Protein AF-Q9HBX9-3-F1 (afdb_monomer_lite)

Sequence (189 aa):
MTSGSVFFYILIFGKYFSHGGGQDVKCSLGYFPCGNITKCLPQLLHCNGVDDCGNQADEDNCGDNNGWSLQFDKYFASYYKMTSQYPFEAETPECLVGSVPVQCLCQGLELDCDETNLRAVPSVSSNVTAMSLQWNLIRKLPPDCFKNYHDLQKLYLQNNKITSISIYAFRGLNSLTKLSRAVKDGSEK

Foldseek 3Di:
DPPPPPVVVVVVVVVPPDDLPWDPLDDFPQWDDLTNDNDIDGPVQQCPVDPPVVVCSSNPPPDDDPPDPVVVVVVVVVVVVVDDPDPDPPFQQDARQPDDPPCWRGIDLEIANAPVQDQADDDTHLQRAYYAHELHAHAEQDACSCQSNLNHAYYHYENYNHPYYDPRSCHNPNNHNYYDDHDDDDPPD

Radius of gyration: 24.54 Å; chains: 1; bounding box: 43×74×68 Å

pLDDT: mean 77.06, std 21.35, range [29.22, 97.38]

Structure (mmCIF, N/CA/C/O backbone):
data_AF-Q9HBX9-3-F1
#
_entry.id   AF-Q9HBX9-3-F1
#
loop_
_atom_site.group_PDB
_atom_site.id
_atom_site.type_symbol
_atom_site.label_atom_id
_atom_site.label_alt_id
_atom_site.label_comp_id
_atom_site.label_asym_id
_atom_site.label_entity_id
_atom_site.label_seq_id
_atom_site.pdbx_PDB_ins_code
_atom_site.Cartn_x
_atom_site.Cartn_y
_atom_site.Cartn_z
_atom_site.occupancy
_atom_site.B_iso_or_equiv
_atom_site.auth_seq_id
_atom_site.auth_comp_id
_atom_site.auth_asym_id
_atom_site.auth_atom_id
_atom_site.pdbx_PDB_model_num
ATOM 1 N N . MET A 1 1 ? -25.977 -58.347 37.692 1.00 36.62 1 MET A N 1
ATOM 2 C CA . MET A 1 1 ? -25.456 -58.166 36.319 1.00 36.62 1 MET A CA 1
ATOM 3 C C . MET A 1 1 ? -26.363 -57.203 35.551 1.00 36.62 1 MET A C 1
ATOM 5 O O . MET A 1 1 ? -27.193 -57.668 34.796 1.00 36.62 1 MET A O 1
ATOM 9 N N . THR A 1 2 ? -26.247 -55.885 35.742 1.00 43.16 2 THR A N 1
ATOM 10 C CA . THR A 1 2 ? -26.931 -54.868 34.902 1.00 43.16 2 THR A CA 1
ATOM 11 C C . THR A 1 2 ? -26.182 -53.527 34.987 1.00 43.16 2 THR A C 1
ATOM 13 O O . THR A 1 2 ? -26.746 -52.503 35.344 1.00 43.16 2 THR A O 1
ATOM 16 N N . SER A 1 3 ? -24.878 -53.524 34.684 1.00 51.41 3 SER A N 1
ATOM 17 C CA . SER A 1 3 ? -24.081 -52.291 34.499 1.00 51.41 3 SER A CA 1
ATOM 18 C C . SER A 1 3 ? -23.808 -52.013 33.010 1.00 51.41 3 SER A C 1
ATOM 20 O O . SER A 1 3 ? -22.790 -51.429 32.654 1.00 51.41 3 SER A O 1
ATOM 22 N N . GLY A 1 4 ? -24.691 -52.486 32.121 1.00 49.09 4 GLY A N 1
ATOM 23 C CA . GLY A 1 4 ? -24.550 -52.331 30.669 1.00 49.09 4 GLY A CA 1
ATOM 24 C C . GLY A 1 4 ? -25.245 -51.094 30.095 1.00 49.09 4 GLY A C 1
ATOM 25 O O . GLY A 1 4 ? -24.798 -50.567 29.085 1.00 49.09 4 GLY A O 1
ATOM 26 N N . SER A 1 5 ? -26.312 -50.590 30.727 1.00 53.72 5 SER A N 1
ATOM 27 C CA . SER A 1 5 ? -27.148 -49.563 30.083 1.00 53.72 5 SER A CA 1
ATOM 28 C C . SER A 1 5 ? -26.580 -48.146 30.159 1.00 53.72 5 SER A C 1
ATOM 30 O O . SER A 1 5 ? -26.812 -47.371 29.243 1.00 53.72 5 SER A O 1
ATOM 32 N N . VAL A 1 6 ? -25.824 -47.790 31.203 1.00 55.62 6 VAL A N 1
ATOM 33 C CA . VAL A 1 6 ? -25.371 -46.395 31.396 1.00 55.62 6 VAL A CA 1
ATOM 34 C C . VAL A 1 6 ? -24.166 -46.053 30.511 1.00 55.62 6 VAL A C 1
ATOM 36 O O . VAL A 1 6 ? -24.105 -44.961 29.952 1.00 55.62 6 VAL A O 1
ATOM 39 N N . PHE A 1 7 ? -23.249 -47.001 30.296 1.00 53.56 7 PHE A N 1
ATOM 40 C CA . PHE A 1 7 ? -22.067 -46.779 29.453 1.00 53.56 7 PHE A CA 1
ATOM 41 C C . PHE A 1 7 ? -22.413 -46.548 27.974 1.00 53.56 7 PHE A C 1
ATOM 43 O O . PHE A 1 7 ? -21.724 -45.784 27.299 1.00 53.56 7 PHE A O 1
ATOM 50 N N . PHE A 1 8 ? -23.505 -47.139 27.476 1.00 53.00 8 PHE A N 1
ATOM 51 C CA . PHE A 1 8 ? -23.943 -46.925 26.095 1.00 53.00 8 PHE A CA 1
ATOM 52 C C . PHE A 1 8 ? -24.473 -45.508 25.850 1.00 53.00 8 PHE A C 1
ATOM 54 O O . PHE A 1 8 ? -24.209 -44.952 24.788 1.00 53.00 8 PHE A O 1
ATOM 61 N N . TYR A 1 9 ? -25.148 -44.883 26.821 1.00 51.19 9 TYR A N 1
ATOM 62 C CA . TYR A 1 9 ? -25.645 -43.515 26.637 1.00 51.19 9 TYR A CA 1
ATOM 63 C C . TYR A 1 9 ? -24.507 -42.491 26.549 1.00 51.19 9 TYR A C 1
ATOM 65 O O . TYR A 1 9 ? -24.581 -41.578 25.730 1.00 51.19 9 TYR A O 1
ATOM 73 N N . ILE A 1 10 ? -23.412 -42.677 27.292 1.00 56.28 10 ILE A N 1
ATOM 74 C CA . ILE A 1 10 ? -22.261 -41.758 27.238 1.00 56.28 10 ILE A CA 1
ATOM 75 C C . ILE A 1 10 ? -21.573 -41.807 25.860 1.00 56.28 10 ILE A C 1
ATOM 77 O O . ILE A 1 10 ? -21.177 -40.771 25.328 1.00 56.28 10 ILE A O 1
ATOM 81 N N . LEU A 1 11 ? -21.505 -42.981 25.221 1.00 49.22 11 LEU A N 1
ATOM 82 C CA . LEU A 1 11 ? -20.907 -43.115 23.886 1.00 49.22 11 LEU A CA 1
ATOM 83 C C . LEU A 1 11 ? -21.777 -42.539 22.757 1.00 49.22 11 LEU A C 1
ATOM 85 O O . LEU A 1 11 ? -21.238 -42.150 21.721 1.00 49.22 11 LEU A O 1
ATOM 89 N N . ILE A 1 12 ? -23.098 -42.443 22.943 1.00 49.47 12 ILE A N 1
ATOM 90 C CA . ILE A 1 12 ? -23.997 -41.842 21.943 1.00 49.47 12 ILE A CA 1
ATOM 91 C C . ILE A 1 12 ? -23.901 -40.307 21.994 1.00 49.47 12 ILE A C 1
ATOM 93 O O . ILE A 1 12 ? -23.896 -39.667 20.945 1.00 49.47 12 ILE A O 1
ATOM 97 N N . PHE A 1 13 ? -23.722 -39.706 23.177 1.00 47.94 13 PHE A N 1
ATOM 98 C CA . PHE A 1 13 ? -23.496 -38.257 23.282 1.00 47.94 13 PHE A CA 1
ATOM 99 C C . PHE A 1 13 ? -22.074 -37.832 22.879 1.00 47.94 13 PHE A C 1
ATOM 101 O O . PHE A 1 13 ? -21.893 -36.728 22.374 1.00 47.94 13 PHE A O 1
ATOM 108 N N . GLY A 1 14 ? -21.077 -38.720 22.985 1.00 41.59 14 GLY A N 1
ATOM 109 C CA . GLY A 1 14 ? -19.704 -38.453 22.531 1.00 41.59 14 GLY A CA 1
ATOM 110 C C . GLY A 1 14 ? -19.528 -38.317 21.011 1.00 41.59 14 GLY A C 1
ATOM 111 O O . GLY A 1 14 ? -18.470 -37.883 20.562 1.00 41.59 14 GLY A O 1
ATOM 112 N N . LYS A 1 15 ? -20.543 -38.660 20.203 1.00 36.19 15 LYS A N 1
ATOM 113 C CA . LYS A 1 15 ? -20.527 -38.454 18.742 1.00 36.19 15 LYS A CA 1
ATOM 114 C C . LYS A 1 15 ? -21.120 -37.125 18.279 1.00 36.19 15 LYS A C 1
ATOM 116 O O . LYS A 1 15 ? -21.046 -36.839 17.089 1.00 36.19 15 LYS A O 1
ATOM 121 N N . TYR A 1 16 ? -21.576 -36.266 19.188 1.00 41.00 16 TYR A N 1
ATOM 122 C CA . TYR A 1 16 ? -21.676 -34.830 18.902 1.00 41.00 16 TYR A CA 1
ATOM 123 C C . TYR A 1 16 ? -20.329 -34.146 19.182 1.00 41.00 16 TYR A C 1
ATOM 125 O O . TYR A 1 16 ? -20.238 -33.141 19.877 1.00 41.00 16 TYR A O 1
ATOM 133 N N . PHE A 1 17 ? -19.256 -34.734 18.654 1.00 34.56 17 PHE A N 1
ATOM 134 C CA . PHE A 1 17 ? -17.951 -34.102 18.554 1.00 34.56 17 PHE A CA 1
ATOM 135 C C . PHE A 1 17 ? -17.876 -33.379 17.206 1.00 34.56 17 PHE A C 1
ATOM 137 O O . PHE A 1 17 ? -18.175 -33.968 16.171 1.00 34.56 17 PHE A O 1
ATOM 144 N N . SER A 1 18 ? -17.390 -32.138 17.246 1.00 37.28 18 SER A N 1
ATOM 145 C CA . SER A 1 18 ? -16.911 -31.340 16.108 1.00 37.28 18 SER A CA 1
ATOM 146 C C . SER A 1 18 ? -17.941 -30.907 15.063 1.00 37.28 18 SER A C 1
ATOM 148 O O . SER A 1 18 ? -18.044 -31.486 13.987 1.00 37.28 18 SER A O 1
ATOM 150 N N . HIS A 1 19 ? -18.583 -29.764 15.310 1.00 33.22 19 HIS A N 1
ATOM 151 C CA . HIS A 1 19 ? -18.891 -28.839 14.215 1.00 33.22 19 HIS A CA 1
ATOM 152 C C . HIS A 1 19 ? -18.739 -27.373 14.646 1.00 33.22 19 HIS A C 1
ATOM 154 O O . HIS A 1 19 ? -19.612 -26.541 14.439 1.00 33.22 19 HIS A O 1
ATOM 160 N N . GLY A 1 20 ? -17.588 -27.037 15.231 1.00 33.03 20 GLY A N 1
ATOM 161 C CA . GLY A 1 20 ? -17.085 -25.665 15.177 1.00 33.03 20 GLY A CA 1
ATOM 162 C C . GLY A 1 20 ? -16.440 -25.457 13.812 1.00 33.03 20 GLY A C 1
ATOM 163 O O . GLY A 1 20 ? -15.224 -25.527 13.692 1.00 33.03 20 GLY A O 1
ATOM 164 N N . GLY A 1 21 ? -17.253 -25.334 12.762 1.00 35.84 21 GLY A N 1
ATOM 165 C CA . GLY A 1 21 ? -16.788 -25.012 11.414 1.00 35.84 21 GLY A CA 1
ATOM 166 C C . GLY A 1 21 ? -16.337 -23.557 11.346 1.00 35.84 21 GLY A C 1
ATOM 167 O O . GLY A 1 21 ? -17.048 -22.729 10.795 1.00 35.84 21 GLY A O 1
ATOM 168 N N . GLY A 1 22 ? -15.192 -23.243 11.947 1.00 47.81 22 GLY A N 1
ATOM 169 C CA . GLY A 1 22 ? -14.507 -21.976 11.739 1.00 47.81 22 GLY A CA 1
ATOM 170 C C . GLY A 1 22 ? -13.639 -22.099 10.497 1.00 47.81 22 GLY A C 1
ATOM 171 O O . GLY A 1 22 ? -12.780 -22.971 10.425 1.00 47.81 22 GLY A O 1
ATOM 172 N N . GLN A 1 23 ? -13.871 -21.258 9.495 1.00 55.44 23 GLN A N 1
ATOM 173 C CA . GLN A 1 23 ? -12.834 -20.990 8.506 1.00 55.44 23 GLN A CA 1
ATOM 174 C C . GLN A 1 23 ? -11.633 -20.423 9.277 1.00 55.44 23 GLN A C 1
ATOM 176 O O . GLN A 1 23 ? -11.809 -19.453 10.008 1.00 55.44 23 GLN A O 1
ATOM 181 N N . ASP A 1 24 ? -10.447 -21.028 9.166 1.00 63.94 24 ASP A N 1
ATOM 182 C CA . ASP A 1 24 ? -9.232 -20.529 9.822 1.00 63.94 24 ASP A CA 1
ATOM 183 C C . ASP A 1 24 ? -8.850 -19.165 9.221 1.00 63.94 24 ASP A C 1
ATOM 185 O O . ASP A 1 24 ? -8.088 -19.065 8.255 1.00 63.94 24 ASP A O 1
ATOM 189 N N . VAL A 1 25 ? -9.429 -18.090 9.756 1.00 75.19 25 VAL A N 1
ATOM 190 C CA . VAL A 1 25 ? -9.093 -16.719 9.377 1.00 75.19 25 VAL A CA 1
ATOM 191 C C . VAL A 1 25 ? -7.679 -16.443 9.878 1.00 75.19 25 VAL A C 1
ATOM 193 O O . VAL A 1 25 ? -7.434 -16.286 11.074 1.00 75.19 25 VAL A O 1
ATOM 196 N N . LYS A 1 26 ? -6.718 -16.408 8.951 1.00 82.25 26 LYS A N 1
ATOM 197 C CA . LYS A 1 26 ? -5.320 -16.111 9.267 1.00 82.25 26 LYS A CA 1
ATOM 198 C C . LYS A 1 26 ? -5.136 -14.606 9.446 1.00 82.25 26 LYS A C 1
ATOM 200 O O . LYS A 1 26 ? -5.003 -13.879 8.464 1.00 82.25 26 LYS A O 1
ATOM 205 N N . CYS A 1 27 ? -5.097 -14.159 10.696 1.00 84.06 27 CYS A N 1
ATOM 206 C CA . CYS A 1 27 ? -4.751 -12.783 11.035 1.00 84.06 27 CYS A CA 1
ATOM 207 C C . CYS A 1 27 ? -3.229 -12.563 11.029 1.00 84.06 27 CYS A C 1
ATOM 209 O O . CYS A 1 27 ? -2.437 -13.496 11.198 1.00 84.06 27 CYS A O 1
ATOM 211 N N . SER A 1 28 ? -2.820 -11.314 10.813 1.00 84.81 28 SER A N 1
ATOM 212 C CA . SER A 1 28 ? -1.423 -10.890 10.931 1.00 84.81 28 SER A CA 1
ATOM 213 C C . SER A 1 28 ? -0.917 -10.987 12.373 1.00 84.81 28 SER A C 1
ATOM 215 O O . SER A 1 28 ? -1.704 -11.054 13.316 1.00 84.81 28 SER A O 1
ATOM 217 N N . LEU A 1 29 ? 0.408 -10.963 12.558 1.00 81.56 29 LEU A N 1
ATOM 218 C CA . LEU A 1 29 ? 1.008 -10.928 13.895 1.00 81.56 29 LEU A CA 1
ATOM 219 C C . LEU A 1 29 ? 0.461 -9.736 14.698 1.00 81.56 29 LEU A C 1
ATOM 221 O O . LEU A 1 29 ? 0.339 -8.635 14.165 1.00 81.56 29 LEU A O 1
ATOM 225 N N . GLY A 1 30 ? 0.104 -9.979 15.962 1.00 77.50 30 GLY A N 1
ATOM 226 C CA . GLY A 1 30 ? -0.510 -8.983 16.848 1.00 77.50 30 GLY A CA 1
ATOM 227 C C . GLY A 1 30 ? -2.037 -8.859 16.741 1.00 77.50 30 GLY A C 1
ATOM 228 O O . GLY A 1 30 ? -2.629 -8.104 17.509 1.00 77.50 30 GLY A O 1
ATOM 229 N N . TYR A 1 31 ? -2.685 -9.599 15.833 1.00 87.25 31 TYR A N 1
ATOM 230 C CA . TYR A 1 31 ? -4.140 -9.601 15.648 1.00 87.25 31 TYR A CA 1
ATOM 231 C C . TYR A 1 31 ? -4.751 -10.979 15.944 1.00 87.25 31 TYR A C 1
ATOM 233 O O . TYR A 1 31 ? -4.108 -12.008 15.731 1.00 87.25 31 TYR A O 1
ATOM 241 N N . PHE A 1 32 ? -6.009 -11.007 16.388 1.00 87.06 32 PHE A N 1
ATOM 242 C CA . PHE A 1 32 ? -6.805 -12.216 16.603 1.00 87.06 32 PHE A CA 1
ATOM 243 C C . PHE A 1 32 ? -8.076 -12.208 15.732 1.00 87.06 32 PHE A C 1
ATOM 245 O O . PHE A 1 32 ? -8.607 -11.135 15.428 1.00 87.06 32 PHE A O 1
ATOM 252 N N . PRO A 1 33 ? -8.557 -13.380 15.283 1.00 90.12 33 PRO A N 1
ATOM 253 C CA . PRO A 1 33 ? -9.774 -13.475 14.484 1.00 90.12 33 PRO A CA 1
ATOM 254 C C . PRO A 1 33 ? -11.021 -13.342 15.364 1.00 90.12 33 PRO A C 1
ATOM 256 O O . PRO A 1 33 ? -11.103 -13.970 16.416 1.00 90.12 33 PRO A O 1
ATOM 259 N N . CYS A 1 34 ? -12.041 -12.628 14.885 1.00 90.56 34 CYS A N 1
ATOM 260 C CA . CYS A 1 34 ? -13.370 -12.529 15.510 1.00 90.56 34 CYS A CA 1
ATOM 261 C C . CYS A 1 34 ? -14.216 -13.820 15.376 1.00 90.56 34 CYS A C 1
ATOM 263 O O . CYS A 1 34 ? -15.436 -13.791 15.179 1.00 90.56 34 CYS A O 1
ATOM 265 N N . GLY A 1 35 ? -13.566 -14.985 15.410 1.00 85.38 35 GLY A N 1
ATOM 266 C CA . GLY A 1 35 ? -14.196 -16.288 15.225 1.00 85.38 35 GLY A CA 1
ATOM 267 C C . GLY A 1 35 ? -14.750 -16.483 13.811 1.00 85.38 35 GLY A C 1
ATOM 268 O O . GLY A 1 35 ? -13.995 -16.633 12.855 1.00 85.38 35 GLY A O 1
ATOM 269 N N . ASN A 1 36 ? -16.080 -16.516 13.679 1.00 85.56 36 ASN A N 1
ATOM 270 C CA . ASN A 1 36 ? -16.776 -16.880 12.434 1.00 85.56 36 ASN A CA 1
ATOM 271 C C . ASN A 1 36 ? -16.927 -15.724 11.418 1.00 85.56 36 ASN A C 1
ATOM 273 O O . ASN A 1 36 ? -17.681 -15.835 10.453 1.00 85.56 36 ASN A O 1
ATOM 277 N N . ILE A 1 37 ? -16.251 -14.594 11.629 1.00 85.69 37 ILE A N 1
ATOM 278 C CA . ILE A 1 37 ? -16.192 -13.489 10.662 1.00 85.69 37 ILE A CA 1
ATOM 279 C C . ILE A 1 37 ? -14.738 -13.234 10.262 1.00 85.69 37 ILE A C 1
ATOM 281 O O . ILE A 1 37 ? -13.823 -13.409 11.059 1.00 85.69 37 ILE A O 1
ATOM 285 N N . THR A 1 38 ? -14.511 -12.751 9.039 1.00 84.44 38 THR A N 1
ATOM 286 C CA . THR A 1 38 ? -13.162 -12.459 8.512 1.00 84.44 38 THR A CA 1
ATOM 287 C C . THR A 1 38 ? -12.520 -11.203 9.112 1.00 84.44 38 THR A C 1
ATOM 289 O O . THR A 1 38 ? -11.514 -10.720 8.598 1.00 84.44 38 THR A O 1
ATOM 292 N N . LYS A 1 39 ? -13.120 -10.632 10.160 1.00 86.81 39 LYS A N 1
ATOM 293 C CA . LYS A 1 39 ? -12.617 -9.450 10.855 1.00 86.81 39 LYS A CA 1
ATOM 294 C C . LYS A 1 39 ? -11.518 -9.879 11.824 1.00 86.81 39 LYS A C 1
ATOM 296 O O . LYS A 1 39 ? -11.703 -10.818 12.595 1.00 86.81 39 LYS A O 1
ATOM 301 N N . CYS A 1 40 ? -10.395 -9.176 11.783 1.00 89.19 40 CYS A N 1
ATOM 302 C CA . CYS A 1 40 ? -9.309 -9.329 12.741 1.00 89.19 40 CYS A CA 1
ATOM 303 C C . CYS A 1 40 ? -9.249 -8.080 13.624 1.00 89.19 40 CYS A C 1
ATOM 305 O O . CYS A 1 40 ? -9.346 -6.963 13.110 1.00 89.19 40 CYS A O 1
ATOM 307 N N . LEU A 1 41 ? -9.053 -8.265 14.926 1.00 86.12 41 LEU A N 1
ATOM 308 C CA . LEU A 1 41 ? -8.836 -7.184 15.887 1.00 86.12 41 LEU A CA 1
ATOM 309 C C . LEU A 1 41 ? -7.420 -7.269 16.467 1.00 86.12 41 LEU A C 1
ATOM 311 O O . LEU A 1 41 ? -6.879 -8.369 16.572 1.00 86.12 41 LEU A O 1
ATOM 315 N N . PRO A 1 42 ? -6.782 -6.146 16.826 1.00 86.38 42 PRO A N 1
ATOM 316 C CA . PRO A 1 42 ? -5.516 -6.170 17.552 1.00 86.38 42 PRO A CA 1
ATOM 317 C C . PRO A 1 42 ? -5.707 -6.784 18.946 1.00 86.38 42 PRO A C 1
ATOM 319 O O . PRO A 1 42 ? -6.738 -6.577 19.575 1.00 86.38 42 PRO A O 1
ATOM 322 N N . GLN A 1 43 ? -4.694 -7.485 19.460 1.00 84.50 43 GLN A N 1
ATOM 323 C CA . GLN A 1 43 ? -4.730 -8.198 20.752 1.00 84.50 43 GLN A CA 1
ATOM 324 C C . GLN A 1 43 ? -5.214 -7.357 21.947 1.00 84.50 43 GLN A C 1
ATOM 326 O O . GLN A 1 43 ? -5.810 -7.903 22.865 1.00 84.50 43 GLN A O 1
ATOM 331 N N . LEU A 1 44 ? -4.992 -6.040 21.934 1.00 84.62 44 LEU A N 1
ATOM 332 C CA . LEU A 1 44 ? -5.424 -5.121 22.996 1.00 84.62 44 LEU A CA 1
ATOM 333 C C . LEU A 1 44 ? -6.947 -4.905 23.079 1.00 84.62 44 LEU A C 1
ATOM 335 O O . LEU A 1 44 ? -7.423 -4.384 24.081 1.00 84.62 44 LEU A O 1
ATOM 339 N N . LEU A 1 45 ? -7.69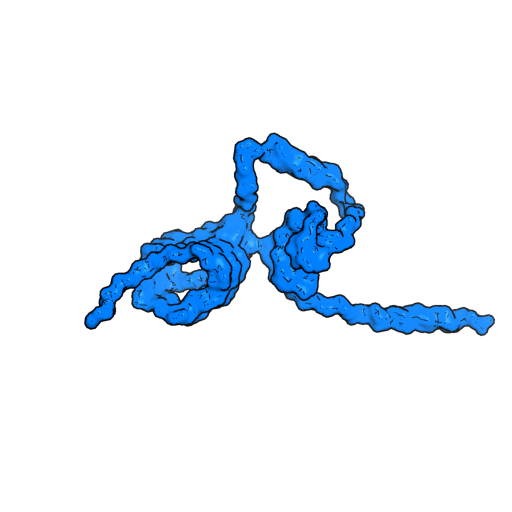0 -5.254 22.024 1.00 87.69 45 LEU A N 1
ATOM 340 C CA . LEU A 1 45 ? -9.156 -5.217 22.010 1.00 87.69 45 LEU A CA 1
ATOM 341 C C . LEU A 1 45 ? -9.772 -6.560 22.417 1.00 87.69 45 LEU A C 1
ATOM 343 O O . LEU A 1 45 ? -10.972 -6.739 22.313 1.00 87.69 45 LEU A O 1
ATOM 347 N N . HIS A 1 46 ? -8.962 -7.526 22.848 1.00 86.06 46 HIS A N 1
ATOM 348 C CA . HIS A 1 46 ? -9.481 -8.766 23.407 1.00 86.06 46 HIS A CA 1
ATOM 349 C C . HIS A 1 46 ? -9.887 -8.537 24.866 1.00 86.06 46 HIS A C 1
ATOM 351 O O . HIS A 1 46 ? -9.058 -8.064 25.647 1.00 86.06 46 HIS A O 1
ATOM 357 N N . CYS A 1 47 ? -11.112 -8.904 25.244 1.00 88.69 47 CYS A N 1
ATOM 358 C CA . CYS A 1 47 ? -11.620 -8.781 26.611 1.00 88.69 47 CYS A CA 1
ATOM 359 C C . CYS A 1 47 ? -11.435 -7.374 27.215 1.00 88.69 47 CYS A C 1
ATOM 361 O O . CYS A 1 47 ? -11.001 -7.225 28.363 1.00 88.69 47 CYS A O 1
ATOM 363 N N . ASN A 1 48 ? -11.726 -6.326 26.443 1.00 84.31 48 ASN A N 1
ATOM 364 C CA . ASN A 1 48 ? -11.659 -4.932 26.885 1.00 84.31 48 ASN A CA 1
ATOM 365 C C . ASN A 1 48 ? -13.000 -4.419 27.461 1.00 84.31 48 ASN A C 1
ATOM 367 O O . ASN A 1 48 ? -13.063 -3.287 27.955 1.00 84.31 48 ASN A O 1
ATOM 371 N N . GLY A 1 49 ? -14.056 -5.239 27.428 1.00 85.50 49 GLY A N 1
ATOM 372 C CA . GLY A 1 49 ? -15.408 -4.910 27.876 1.00 85.50 49 GLY A CA 1
ATOM 373 C C . GLY A 1 49 ? -16.305 -4.278 26.805 1.00 85.50 49 GLY A C 1
ATOM 374 O O . GLY A 1 49 ? -17.377 -3.771 27.151 1.00 85.50 49 GLY A O 1
ATOM 375 N N . VAL A 1 50 ? -15.888 -4.262 25.536 1.00 87.25 50 VAL A N 1
ATOM 376 C CA . VAL A 1 50 ? -16.591 -3.665 24.390 1.00 87.25 50 VAL A CA 1
ATOM 377 C C . VAL A 1 50 ? -16.670 -4.694 23.262 1.00 87.25 50 VAL A C 1
ATOM 379 O O . VAL A 1 50 ? -15.665 -5.266 22.885 1.00 87.25 50 VAL A O 1
ATOM 382 N N . ASP A 1 51 ? -17.861 -4.911 22.694 1.00 89.00 51 ASP A N 1
ATOM 383 C CA . ASP A 1 51 ? -18.038 -5.782 21.518 1.00 89.00 51 ASP A CA 1
ATOM 384 C C . ASP A 1 51 ? -17.513 -5.089 20.252 1.00 89.00 51 ASP A C 1
ATOM 386 O O . ASP A 1 51 ? -18.254 -4.420 19.521 1.00 89.00 51 ASP A O 1
ATOM 390 N N . ASP A 1 52 ? -16.214 -5.226 20.002 1.00 91.19 52 ASP A N 1
ATOM 391 C CA . ASP A 1 52 ? -15.550 -4.704 18.819 1.00 91.19 52 ASP A CA 1
ATOM 392 C C . ASP A 1 52 ? -15.743 -5.643 17.622 1.00 91.19 52 ASP A C 1
ATOM 394 O O . ASP A 1 52 ? -15.698 -5.193 16.469 1.00 91.19 52 ASP A O 1
ATOM 398 N N . CYS A 1 53 ? -15.998 -6.937 17.831 1.00 89.81 53 CYS A N 1
ATOM 399 C CA . CYS A 1 53 ? -16.279 -7.860 16.733 1.00 89.81 53 CYS A CA 1
ATOM 400 C C . CYS A 1 53 ? -17.684 -7.671 16.128 1.00 89.81 53 CYS A C 1
ATOM 402 O O . CYS A 1 53 ? -17.862 -7.894 14.925 1.00 89.81 53 CYS A O 1
ATOM 404 N N . GLY A 1 54 ? -18.659 -7.207 16.913 1.00 89.69 54 GLY A N 1
ATOM 405 C CA . GLY A 1 54 ? -20.083 -7.117 16.564 1.00 89.69 54 GLY A CA 1
ATOM 406 C C . GLY A 1 54 ? -20.832 -8.451 16.689 1.00 89.69 54 GLY A C 1
ATOM 407 O O . GLY A 1 54 ? -21.974 -8.573 16.237 1.00 89.69 54 GLY A O 1
ATOM 408 N N . ASN A 1 55 ? -20.161 -9.474 17.217 1.00 90.50 55 ASN A N 1
ATOM 409 C CA . ASN A 1 55 ? -20.699 -10.803 17.497 1.00 90.50 55 ASN A CA 1
ATOM 410 C C . ASN A 1 55 ? -20.278 -11.310 18.888 1.00 90.50 55 ASN A C 1
ATOM 412 O O . ASN A 1 55 ? -20.410 -12.507 19.133 1.00 90.50 55 ASN A O 1
ATOM 416 N N . GLN A 1 56 ? -19.764 -10.423 19.750 1.00 89.75 56 GLN A N 1
ATOM 417 C CA . GLN A 1 56 ? -19.253 -10.693 21.095 1.00 89.75 56 GLN A CA 1
ATOM 418 C C . GLN A 1 56 ? -18.054 -11.660 21.154 1.00 89.75 56 GLN A C 1
ATOM 420 O O . GLN A 1 56 ? -17.625 -12.029 22.240 1.00 89.75 56 GLN A O 1
ATOM 425 N N . ALA A 1 57 ? -17.471 -12.080 20.024 1.00 89.69 57 ALA A N 1
ATOM 426 C CA . ALA A 1 57 ? -16.427 -13.112 20.024 1.00 89.69 57 ALA A CA 1
ATOM 427 C C . ALA A 1 57 ? -15.128 -12.690 20.738 1.00 89.69 57 ALA A C 1
ATOM 429 O O . ALA A 1 57 ? -14.361 -13.539 21.184 1.00 89.69 57 ALA A O 1
ATOM 430 N N . ASP A 1 58 ? -14.863 -11.391 20.807 1.00 89.81 58 ASP A N 1
ATOM 431 C CA . ASP A 1 58 ? -13.762 -10.763 21.535 1.00 89.81 58 ASP A CA 1
ATOM 432 C C . ASP A 1 58 ? -14.007 -10.625 23.040 1.00 89.81 58 ASP A C 1
ATOM 434 O O . ASP A 1 58 ? -13.049 -10.471 23.792 1.00 89.81 58 ASP A O 1
ATOM 438 N N . GLU A 1 59 ? -15.262 -10.736 23.467 1.00 92.25 59 GLU A N 1
ATOM 439 C CA . GLU A 1 59 ? -15.714 -10.550 24.848 1.00 92.25 59 GLU A CA 1
ATOM 440 C C . GLU A 1 59 ? -16.337 -11.824 25.450 1.00 92.25 59 GLU A C 1
ATOM 442 O O . GLU A 1 59 ? -16.766 -11.857 26.608 1.00 92.25 59 GLU A O 1
ATOM 447 N N . ASP A 1 60 ? -16.399 -12.895 24.664 1.00 86.81 60 ASP A N 1
ATOM 448 C CA . ASP A 1 60 ? -16.876 -14.201 25.082 1.00 86.81 60 ASP A CA 1
ATOM 449 C C . ASP A 1 60 ? -15.785 -14.947 25.855 1.00 86.81 60 ASP A C 1
ATOM 451 O O . ASP A 1 60 ? -14.606 -14.940 25.504 1.00 86.81 60 ASP A O 1
ATOM 455 N N . ASN A 1 61 ? -16.187 -15.660 26.911 1.00 82.38 61 ASN A N 1
ATOM 456 C CA . ASN A 1 61 ? -15.281 -16.479 27.720 1.00 82.38 61 ASN A CA 1
ATOM 457 C C . ASN A 1 61 ? -14.066 -15.718 28.291 1.00 82.38 61 ASN A C 1
ATOM 459 O O . ASN A 1 61 ? -13.041 -16.342 28.575 1.00 82.38 61 ASN A O 1
ATOM 463 N N . CYS A 1 62 ? -14.212 -14.415 28.557 1.00 80.31 62 CYS A N 1
ATOM 464 C CA . CYS A 1 62 ? -13.282 -13.616 29.357 1.00 80.31 62 CYS A CA 1
ATOM 465 C C . CYS A 1 62 ? -13.301 -14.090 30.825 1.00 80.31 62 CYS A C 1
ATOM 467 O O . CYS A 1 62 ? -13.908 -13.491 31.712 1.00 80.31 62 CYS A O 1
ATOM 469 N N . GLY A 1 63 ? -12.721 -15.269 31.045 1.00 71.50 63 GLY A N 1
ATOM 470 C CA . GLY A 1 63 ? -12.598 -15.979 32.308 1.00 71.50 63 GLY A CA 1
ATOM 471 C C . GLY A 1 63 ? -11.123 -16.231 32.599 1.00 71.50 63 GLY A C 1
ATOM 472 O O . GLY A 1 63 ? -10.451 -16.991 31.906 1.00 71.50 63 GLY A O 1
ATOM 473 N N . ASP A 1 64 ? -10.653 -15.556 33.636 1.00 58.25 64 ASP A N 1
ATOM 474 C CA . ASP A 1 64 ? -9.263 -15.325 34.007 1.00 58.25 64 ASP A CA 1
ATOM 475 C C . ASP A 1 64 ? -8.387 -16.569 34.304 1.00 58.25 64 ASP A C 1
ATOM 477 O O . ASP A 1 64 ? -8.728 -17.443 35.100 1.00 58.25 64 ASP A O 1
ATOM 481 N N . ASN A 1 65 ? -7.155 -16.507 33.784 1.00 54.78 65 ASN A N 1
ATOM 482 C CA . ASN A 1 65 ? -5.884 -16.852 34.444 1.00 54.78 65 ASN A CA 1
ATOM 483 C C . ASN A 1 65 ? -5.534 -18.310 34.787 1.00 54.78 65 ASN A C 1
ATOM 485 O O . ASN A 1 65 ? -5.474 -18.708 35.951 1.00 54.78 65 ASN A O 1
ATOM 489 N N . ASN A 1 66 ? -4.952 -18.998 33.799 1.00 52.41 66 ASN A N 1
ATOM 490 C CA . ASN A 1 66 ? -3.744 -19.787 34.067 1.00 52.41 66 ASN A CA 1
ATOM 491 C C . ASN A 1 66 ? -2.519 -18.848 34.172 1.00 52.41 66 ASN A C 1
ATOM 493 O O . ASN A 1 66 ? -1.742 -18.705 33.231 1.00 52.41 66 ASN A O 1
ATOM 497 N N . GLY A 1 67 ? -2.343 -18.208 35.333 1.00 56.84 67 GLY A N 1
ATOM 498 C CA . GLY A 1 67 ? -1.024 -17.786 35.833 1.00 56.84 67 GLY A CA 1
ATOM 499 C C . GLY A 1 67 ? -0.512 -16.365 35.553 1.00 56.84 67 GLY A C 1
ATOM 500 O O . GLY A 1 67 ? 0.526 -16.016 36.112 1.00 56.84 67 GLY A O 1
ATOM 501 N N . TRP A 1 68 ? -1.203 -15.521 34.784 1.00 49.59 68 TRP A N 1
ATOM 502 C CA . TRP A 1 68 ? -0.837 -14.103 34.662 1.00 49.59 68 TRP A CA 1
ATOM 503 C C . TRP A 1 68 ? -1.731 -13.280 35.580 1.00 49.59 68 TRP A C 1
ATOM 505 O O . TRP A 1 68 ? -2.894 -13.049 35.301 1.00 49.59 68 TRP A O 1
ATOM 515 N N . SER A 1 69 ? -1.226 -12.907 36.752 1.00 49.38 69 SER A N 1
ATOM 516 C CA . SER A 1 69 ? -1.995 -12.119 37.712 1.00 49.38 69 SER A CA 1
ATOM 517 C C . SER A 1 69 ? -2.552 -10.859 37.037 1.00 49.38 69 SER A C 1
ATOM 519 O O . SER A 1 69 ? -1.766 -10.102 36.478 1.00 49.38 69 SER A O 1
ATOM 521 N N . LEU A 1 70 ? -3.840 -10.548 37.224 1.00 52.06 70 LEU A N 1
ATOM 522 C CA . LEU A 1 70 ? -4.451 -9.223 36.965 1.00 52.06 70 LEU A CA 1
ATOM 523 C C . LEU A 1 70 ? -3.607 -8.052 37.516 1.00 52.06 70 LEU A C 1
ATOM 525 O O . LEU A 1 70 ? -3.737 -6.898 37.114 1.00 52.06 70 LEU A O 1
ATOM 529 N N . GLN A 1 71 ? -2.723 -8.349 38.472 1.00 53.41 71 GLN A N 1
ATOM 530 C CA . GLN A 1 71 ? -1.709 -7.442 38.983 1.00 53.41 71 GLN A CA 1
ATOM 531 C C . GLN A 1 71 ? -0.715 -6.976 37.910 1.00 53.41 71 GLN A C 1
ATOM 533 O O . GLN A 1 71 ? -0.317 -5.821 37.970 1.00 53.41 71 GLN A O 1
ATOM 538 N N . PHE A 1 72 ? -0.321 -7.820 36.950 1.00 57.41 72 PHE A N 1
ATOM 539 C CA . PHE A 1 72 ? 0.503 -7.428 35.807 1.00 57.41 72 PHE A CA 1
ATOM 540 C C . PHE A 1 72 ? -0.291 -6.556 34.847 1.00 57.41 72 PHE A C 1
ATOM 542 O O . PHE A 1 72 ? 0.203 -5.486 34.525 1.00 57.41 72 PHE A O 1
ATOM 549 N N . ASP A 1 73 ? -1.528 -6.907 34.493 1.00 56.84 73 ASP A N 1
ATOM 550 C CA . ASP A 1 73 ? -2.355 -6.046 33.635 1.00 56.84 73 ASP A CA 1
ATOM 551 C C . ASP A 1 73 ? -2.567 -4.677 34.268 1.00 56.84 73 ASP A C 1
ATOM 553 O O . ASP A 1 73 ? -2.418 -3.659 33.606 1.00 56.84 73 ASP A O 1
ATOM 557 N N . LYS A 1 74 ? -2.798 -4.616 35.585 1.00 54.06 74 LYS A N 1
ATOM 558 C CA . LYS A 1 74 ? -2.887 -3.348 36.316 1.00 54.06 74 LYS A CA 1
ATOM 559 C C . LYS A 1 74 ? -1.536 -2.647 36.443 1.00 54.06 74 LYS A C 1
ATOM 561 O O . LYS A 1 74 ? -1.504 -1.424 36.377 1.00 54.06 74 LYS A O 1
ATOM 566 N N . TYR A 1 75 ? -0.436 -3.376 36.635 1.00 56.19 75 TYR A N 1
ATOM 567 C CA . TYR A 1 75 ? 0.911 -2.809 36.739 1.00 56.19 75 TYR A CA 1
ATOM 568 C C . TYR A 1 75 ? 1.359 -2.229 35.402 1.00 56.19 75 TYR A C 1
ATOM 570 O O . TYR A 1 75 ? 1.771 -1.077 35.370 1.00 56.19 75 TYR A O 1
ATOM 578 N N . PHE A 1 76 ? 1.184 -2.956 34.302 1.00 60.69 76 PHE A N 1
ATOM 579 C CA . PHE A 1 76 ? 1.439 -2.494 32.946 1.00 60.69 76 PHE A CA 1
ATOM 580 C C . PHE A 1 76 ? 0.454 -1.401 32.549 1.00 60.69 76 PHE A C 1
ATOM 582 O O . PHE A 1 76 ? 0.903 -0.337 32.150 1.00 60.69 76 PHE A O 1
ATOM 589 N N . ALA A 1 77 ? -0.854 -1.548 32.778 1.00 55.00 77 ALA A N 1
ATOM 590 C CA . ALA A 1 77 ? -1.809 -0.459 32.563 1.00 55.00 77 ALA A CA 1
ATOM 591 C C . ALA A 1 77 ? -1.445 0.786 33.382 1.00 55.00 77 ALA A C 1
ATOM 593 O O . ALA A 1 77 ? -1.566 1.892 32.871 1.00 55.00 77 ALA A O 1
ATOM 594 N N . SER A 1 78 ? -0.959 0.638 34.622 1.00 47.12 78 SER A N 1
ATOM 595 C CA . SER A 1 78 ? -0.482 1.758 35.444 1.00 47.12 78 SER A CA 1
ATOM 596 C C . SER A 1 78 ? 0.853 2.320 34.965 1.00 47.12 78 SER A C 1
ATOM 598 O O . SER A 1 78 ? 1.033 3.529 35.013 1.00 47.12 78 SER A O 1
ATOM 600 N N . TYR A 1 79 ? 1.750 1.484 34.444 1.00 51.03 79 TYR A N 1
ATOM 601 C CA . TYR A 1 79 ? 3.009 1.894 33.831 1.00 51.03 79 TYR A CA 1
ATOM 602 C C . TYR A 1 79 ? 2.725 2.727 32.573 1.00 51.03 79 TYR A C 1
ATOM 604 O O . TYR A 1 79 ? 3.244 3.830 32.439 1.00 51.03 79 TYR A O 1
ATOM 612 N N . TYR A 1 80 ? 1.774 2.287 31.745 1.00 47.38 80 TYR A N 1
ATOM 613 C CA . TYR A 1 80 ? 1.263 3.024 30.588 1.00 47.38 80 TYR A CA 1
ATOM 614 C C . TYR A 1 80 ? 0.412 4.252 30.967 1.00 47.38 80 TYR A C 1
ATOM 616 O O . TYR A 1 80 ? 0.362 5.211 30.204 1.00 47.38 80 TYR A O 1
ATOM 624 N N . LYS A 1 81 ? -0.221 4.287 32.152 1.00 48.72 81 LYS A N 1
ATOM 625 C CA . LYS A 1 81 ? -0.939 5.477 32.663 1.00 48.72 81 LYS A CA 1
ATOM 626 C C . LYS A 1 81 ? -0.026 6.510 33.322 1.00 48.72 81 LYS A C 1
ATOM 628 O O . LYS A 1 81 ? -0.395 7.680 33.384 1.00 48.72 81 LYS A O 1
ATOM 633 N N . MET A 1 82 ? 1.114 6.091 33.873 1.00 46.84 82 MET A N 1
ATOM 634 C CA . MET A 1 82 ? 1.988 6.948 34.683 1.00 46.84 82 MET A CA 1
ATOM 635 C C . MET A 1 82 ? 3.033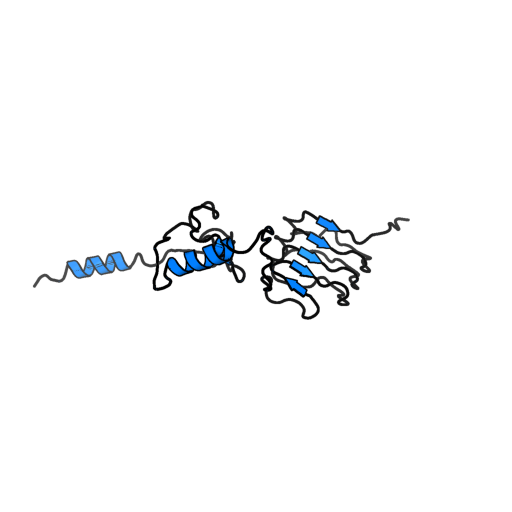 7.694 33.846 1.00 46.84 82 MET A C 1
ATOM 637 O O . MET A 1 82 ? 3.588 8.692 34.303 1.00 46.84 82 MET A O 1
ATOM 641 N N . THR A 1 83 ? 3.238 7.291 32.594 1.00 38.34 83 THR A N 1
ATOM 642 C CA . THR A 1 83 ? 4.024 8.042 31.615 1.00 38.34 83 THR A CA 1
ATOM 643 C C . THR A 1 83 ? 3.201 8.267 30.357 1.00 38.34 83 THR A C 1
ATOM 645 O O . THR A 1 83 ? 3.182 7.412 29.484 1.00 38.34 83 THR A O 1
ATOM 648 N N . SER A 1 84 ? 2.540 9.418 30.240 1.00 39.69 84 SER A N 1
ATOM 649 C CA . SER A 1 84 ? 2.794 10.324 29.112 1.00 39.69 84 SER A CA 1
ATOM 650 C C . SER A 1 84 ? 1.775 11.465 29.068 1.00 39.69 84 SER A C 1
ATOM 652 O O . SER A 1 84 ? 0.582 11.271 28.861 1.00 39.69 84 SER A O 1
ATOM 654 N N . GLN A 1 85 ? 2.293 12.685 29.193 1.00 50.66 85 GLN A N 1
ATOM 655 C CA . GLN A 1 85 ? 1.619 13.936 28.843 1.00 50.66 85 GLN A CA 1
ATOM 656 C C . GLN A 1 85 ? 1.622 14.199 27.317 1.00 50.66 85 GLN A C 1
ATOM 658 O O . GLN A 1 85 ? 1.206 15.259 26.858 1.00 50.66 85 GLN A O 1
ATOM 663 N N . TYR A 1 86 ? 2.075 13.231 26.522 1.00 44.78 86 TYR A N 1
ATOM 664 C CA . TYR A 1 86 ? 1.953 13.199 25.071 1.00 44.78 86 TYR A CA 1
ATOM 665 C C . TYR A 1 86 ? 0.957 12.100 24.673 1.00 44.78 86 TYR A C 1
ATOM 667 O O . TYR A 1 86 ? 1.143 10.958 25.103 1.00 44.78 86 TYR A O 1
ATOM 675 N N . PRO A 1 87 ? -0.089 12.415 23.885 1.00 43.31 87 PRO A N 1
ATOM 676 C CA . PRO A 1 87 ? -1.034 11.428 23.375 1.00 43.31 87 PRO A CA 1
ATOM 677 C C . PRO A 1 87 ? -0.265 10.285 22.712 1.00 43.31 87 PRO A C 1
ATOM 679 O O . PRO A 1 87 ? 0.481 10.510 21.763 1.00 43.31 87 PRO A O 1
ATOM 682 N N . PHE A 1 88 ? -0.395 9.078 23.257 1.00 47.22 88 PHE A N 1
ATOM 683 C CA . PHE A 1 88 ? 0.216 7.882 22.698 1.00 47.22 88 PHE A CA 1
ATOM 684 C C . PHE A 1 88 ? -0.565 7.505 21.437 1.00 47.22 88 PHE A C 1
ATOM 686 O O . PHE A 1 88 ? -1.517 6.728 21.483 1.00 47.22 88 PHE A O 1
ATOM 693 N N . GLU A 1 89 ? -0.186 8.090 20.302 1.00 43.81 89 GLU A N 1
ATOM 694 C CA . GLU A 1 89 ? -0.257 7.343 19.054 1.00 43.81 89 GLU A CA 1
ATOM 695 C C . GLU A 1 89 ? 0.640 6.130 19.286 1.00 43.81 89 GLU A C 1
ATOM 697 O O . GLU A 1 89 ? 1.834 6.275 19.547 1.00 43.81 89 GLU A O 1
ATOM 702 N N . ALA A 1 90 ? 0.035 4.946 19.344 1.00 52.25 90 ALA A N 1
ATOM 703 C CA . ALA A 1 90 ? 0.743 3.690 19.487 1.00 52.25 90 ALA A CA 1
ATOM 704 C C . ALA A 1 90 ? 1.598 3.462 18.236 1.00 52.25 90 ALA A C 1
ATOM 706 O O . ALA A 1 90 ? 1.242 2.694 17.347 1.00 52.25 90 ALA A O 1
ATOM 707 N N . GLU A 1 91 ? 2.726 4.157 18.151 1.00 53.12 91 GLU A N 1
ATOM 708 C CA . GLU A 1 91 ? 3.820 3.828 17.263 1.00 53.12 91 GLU A CA 1
ATOM 709 C C . GLU A 1 91 ? 4.378 2.493 17.748 1.00 53.12 91 GLU A C 1
ATOM 711 O O . GLU A 1 91 ? 5.309 2.432 18.546 1.00 53.12 91 GLU A O 1
ATOM 716 N N . THR A 1 92 ? 3.760 1.391 17.323 1.00 59.00 92 THR A N 1
ATOM 717 C CA . THR A 1 92 ? 4.343 0.064 17.490 1.00 59.00 92 THR A CA 1
ATOM 718 C C . THR A 1 92 ? 5.661 0.071 16.710 1.00 59.00 92 THR A C 1
ATOM 720 O O . THR A 1 92 ? 5.616 0.174 15.480 1.00 59.00 92 THR A O 1
ATOM 723 N N . PRO A 1 93 ? 6.834 -0.007 17.369 1.00 64.06 93 PRO A N 1
ATOM 724 C CA . PRO A 1 93 ? 8.117 0.040 16.667 1.00 64.06 93 PRO A CA 1
ATOM 725 C C . PRO A 1 93 ? 8.351 -1.220 15.823 1.00 64.06 93 PRO A C 1
ATOM 727 O O . PRO A 1 93 ? 9.247 -1.258 14.985 1.00 64.06 93 PRO A O 1
ATOM 730 N N . GLU A 1 94 ? 7.553 -2.264 16.042 1.00 81.56 94 GLU A N 1
ATOM 731 C CA . GLU A 1 94 ? 7.639 -3.520 15.315 1.00 81.56 94 GLU A CA 1
ATOM 732 C C . GLU A 1 94 ? 6.899 -3.456 13.977 1.00 81.56 94 GLU A C 1
ATOM 734 O O . GLU A 1 94 ? 5.837 -2.846 13.845 1.00 81.56 94 GLU A O 1
ATOM 739 N N . CYS A 1 95 ? 7.450 -4.137 12.975 1.00 89.06 95 CYS A N 1
ATOM 740 C CA . CYS A 1 95 ? 6.802 -4.311 11.683 1.00 89.06 95 CYS A CA 1
ATOM 741 C C . CYS A 1 95 ? 5.712 -5.391 11.766 1.00 89.06 95 CYS A C 1
ATOM 743 O O . CYS A 1 95 ? 6.008 -6.582 11.869 1.00 89.06 95 CYS A O 1
ATOM 745 N N . LEU A 1 96 ? 4.449 -4.988 11.646 1.00 90.06 96 LEU A N 1
ATOM 746 C CA . LEU A 1 96 ? 3.272 -5.867 11.626 1.00 90.06 96 LEU A CA 1
ATOM 747 C C . LEU A 1 96 ? 2.851 -6.267 10.195 1.00 90.06 96 LEU A C 1
ATOM 749 O O . LEU A 1 96 ? 1.963 -7.104 10.013 1.00 90.06 96 LEU A O 1
ATOM 753 N N . VAL A 1 97 ? 3.491 -5.704 9.160 1.00 89.81 97 VAL A N 1
ATOM 754 C CA . VAL A 1 97 ? 3.317 -6.111 7.747 1.00 89.81 97 VAL A CA 1
ATOM 755 C C . VAL A 1 97 ? 3.977 -7.475 7.463 1.00 89.81 97 VAL A C 1
ATOM 757 O O . VAL A 1 97 ? 3.613 -8.164 6.511 1.00 89.81 97 VAL A O 1
ATOM 760 N N . GLY A 1 98 ? 4.925 -7.912 8.300 1.00 84.25 98 GLY A N 1
ATOM 761 C CA . GLY A 1 98 ? 5.640 -9.180 8.136 1.00 84.25 98 GLY A CA 1
ATOM 762 C C . GLY A 1 98 ? 6.826 -9.062 7.177 1.00 84.25 98 GLY A C 1
ATOM 763 O O . GLY A 1 98 ? 7.739 -8.274 7.408 1.00 84.25 98 GLY A O 1
ATOM 764 N N . SER A 1 99 ? 6.857 -9.873 6.114 1.00 88.75 99 SER A N 1
ATOM 765 C CA . SER A 1 99 ? 7.957 -9.843 5.140 1.00 88.75 99 SER A CA 1
ATOM 766 C C . SER A 1 99 ? 7.863 -8.618 4.230 1.00 88.75 99 SER A C 1
ATOM 768 O O . SER A 1 99 ? 6.946 -8.504 3.417 1.00 88.75 99 SER A O 1
ATOM 770 N N . VAL A 1 100 ? 8.854 -7.736 4.335 1.00 93.62 100 VAL A N 1
ATOM 771 C CA . VAL A 1 100 ? 8.985 -6.513 3.532 1.00 93.62 100 VAL A CA 1
ATOM 772 C C . VAL A 1 100 ? 10.342 -6.488 2.814 1.00 93.62 100 VAL A C 1
ATOM 774 O O . VAL A 1 100 ? 11.272 -7.173 3.254 1.00 93.62 100 VAL A O 1
ATOM 777 N N . PRO A 1 101 ? 10.496 -5.747 1.698 1.00 93.81 101 PRO A N 1
ATOM 778 C CA . PRO A 1 101 ? 11.801 -5.584 1.062 1.00 93.81 101 PRO A CA 1
ATOM 779 C C . PRO A 1 101 ? 12.808 -4.964 2.038 1.00 93.81 101 PRO A C 1
ATOM 781 O O . PRO A 1 101 ? 12.479 -4.008 2.729 1.00 93.81 101 PRO A O 1
ATOM 784 N N . VAL A 1 102 ? 14.041 -5.479 2.069 1.00 92.56 102 VAL A N 1
ATOM 785 C CA . VAL A 1 102 ? 15.082 -5.072 3.041 1.00 92.56 102 VAL A CA 1
ATOM 786 C C . VAL A 1 102 ? 15.458 -3.591 2.919 1.00 92.56 102 VAL A C 1
ATOM 788 O O . VAL A 1 102 ? 15.941 -2.994 3.873 1.00 92.56 102 VAL A O 1
ATOM 791 N N . GLN A 1 103 ? 15.248 -2.991 1.747 1.00 93.38 103 GLN A N 1
ATOM 792 C CA . GLN A 1 103 ? 15.484 -1.567 1.522 1.00 93.38 103 GLN A CA 1
ATOM 793 C C . GLN A 1 103 ? 14.381 -0.672 2.105 1.00 93.38 103 GLN A C 1
ATOM 795 O O . GLN A 1 103 ? 14.583 0.534 2.179 1.00 93.38 103 GLN A O 1
ATOM 800 N N . CYS A 1 104 ? 13.227 -1.234 2.470 1.00 95.81 104 CYS A N 1
ATOM 801 C CA . CYS A 1 104 ? 12.101 -0.481 3.001 1.00 95.81 104 CYS A CA 1
ATOM 802 C C . CYS A 1 104 ? 12.126 -0.453 4.530 1.00 95.81 104 CYS A C 1
ATOM 804 O O . CYS A 1 104 ? 12.441 -1.449 5.183 1.00 95.81 104 CYS A O 1
ATOM 806 N N . LEU A 1 105 ? 11.717 0.676 5.095 1.00 94.62 105 LEU A N 1
ATOM 807 C CA . LEU A 1 105 ? 11.449 0.833 6.515 1.00 94.62 105 LEU A CA 1
ATOM 808 C C . LEU A 1 105 ? 9.992 0.461 6.791 1.00 94.62 105 LEU A C 1
ATOM 810 O O . LEU A 1 105 ? 9.087 0.841 6.051 1.00 94.62 105 LEU A O 1
ATOM 814 N N . CYS A 1 106 ? 9.766 -0.308 7.849 1.00 93.62 106 CYS A N 1
ATOM 815 C CA . CYS A 1 106 ? 8.436 -0.746 8.250 1.00 93.62 106 CYS A CA 1
ATOM 816 C C . CYS A 1 106 ? 8.215 -0.423 9.723 1.00 93.62 106 CYS A C 1
ATOM 818 O O . CYS A 1 106 ? 9.005 -0.847 10.567 1.00 93.62 106 CYS A O 1
ATOM 820 N N . GLN A 1 107 ? 7.127 0.287 10.012 1.00 91.31 107 GLN A N 1
ATOM 821 C CA . GLN A 1 107 ? 6.698 0.628 11.365 1.00 91.31 107 GLN A CA 1
ATOM 822 C C . GLN A 1 107 ? 5.204 0.331 11.487 1.00 91.31 107 GLN A C 1
ATOM 824 O O . GLN A 1 107 ? 4.383 0.900 10.766 1.00 91.31 107 GLN A O 1
ATOM 829 N N . GLY A 1 108 ? 4.835 -0.609 12.359 1.00 90.31 108 GLY A N 1
ATOM 830 C CA . GLY A 1 108 ? 3.462 -1.097 12.444 1.00 90.31 108 GLY A CA 1
ATOM 831 C C . GLY A 1 108 ? 2.972 -1.632 11.097 1.00 90.31 108 GLY A C 1
ATOM 832 O O . GLY A 1 108 ? 3.492 -2.622 10.582 1.00 90.31 108 GLY A O 1
ATOM 833 N N . LEU A 1 109 ? 1.962 -0.972 10.529 1.00 92.94 109 LEU A N 1
ATOM 834 C CA . LEU A 1 109 ? 1.357 -1.302 9.231 1.00 92.94 109 LEU A CA 1
ATOM 835 C C . LEU A 1 109 ? 1.726 -0.314 8.113 1.00 92.94 109 LEU A C 1
ATOM 837 O O . LEU A 1 109 ? 1.151 -0.379 7.023 1.00 92.94 109 LEU A O 1
ATOM 841 N N . GLU A 1 110 ? 2.664 0.596 8.373 1.00 94.44 110 GLU A N 1
ATOM 842 C CA . GLU A 1 110 ? 3.148 1.576 7.405 1.00 94.44 110 GLU A CA 1
ATOM 843 C C . GLU A 1 110 ? 4.490 1.125 6.808 1.00 94.44 110 GLU A C 1
ATOM 845 O O . GLU A 1 110 ? 5.393 0.670 7.515 1.00 94.44 110 GLU A O 1
ATOM 850 N N . LEU A 1 111 ? 4.603 1.229 5.483 1.00 95.62 111 LEU A N 1
ATOM 851 C CA . LEU A 1 111 ? 5.773 0.834 4.707 1.00 95.62 111 LEU A CA 1
ATOM 852 C C . LEU A 1 111 ? 6.340 2.040 3.951 1.00 95.62 111 LEU A C 1
ATOM 854 O O . LEU A 1 111 ? 5.673 2.594 3.075 1.00 95.62 111 LEU A O 1
ATOM 858 N N . ASP A 1 112 ? 7.585 2.395 4.239 1.00 96.81 112 ASP A N 1
ATOM 859 C CA . ASP A 1 112 ? 8.349 3.415 3.526 1.00 96.81 112 ASP A CA 1
ATOM 860 C C . ASP A 1 112 ? 9.438 2.758 2.670 1.00 96.81 112 ASP A C 1
ATOM 862 O O . ASP A 1 112 ? 10.377 2.149 3.177 1.00 96.81 112 ASP A O 1
ATOM 866 N N . CYS A 1 113 ? 9.294 2.853 1.352 1.00 97.25 113 CYS A N 1
ATOM 867 C CA . CYS A 1 113 ? 10.248 2.355 0.368 1.00 97.25 113 CYS A CA 1
ATOM 868 C C . CYS A 1 113 ? 10.803 3.489 -0.507 1.00 97.25 113 CYS A C 1
ATOM 870 O O . CYS A 1 113 ? 11.118 3.259 -1.686 1.00 97.25 113 CYS A O 1
ATOM 872 N N . ASP A 1 114 ? 10.880 4.712 0.004 1.00 96.25 114 ASP A N 1
ATOM 873 C CA . ASP A 1 114 ? 11.366 5.853 -0.764 1.00 96.25 114 ASP A CA 1
ATOM 874 C C . ASP A 1 114 ? 12.841 5.674 -1.184 1.00 96.25 114 ASP A C 1
ATOM 876 O O . ASP A 1 114 ? 13.653 5.100 -0.466 1.00 96.25 114 ASP A O 1
ATOM 880 N N . GLU A 1 115 ? 13.194 6.118 -2.397 1.00 96.19 115 GLU A N 1
ATOM 881 C CA . GLU A 1 115 ? 14.577 6.087 -2.931 1.00 96.19 115 GLU A CA 1
ATOM 882 C C . GLU A 1 115 ? 15.251 4.692 -2.997 1.00 96.19 115 GLU A C 1
ATOM 884 O O . GLU A 1 115 ? 16.471 4.562 -3.108 1.00 96.19 115 GLU A O 1
ATOM 889 N N . THR A 1 116 ? 14.469 3.610 -3.035 1.00 95.75 116 THR A N 1
ATOM 890 C CA . THR A 1 116 ? 14.979 2.221 -3.028 1.00 95.75 116 THR A CA 1
ATOM 891 C C . THR A 1 116 ? 15.230 1.620 -4.420 1.00 95.75 11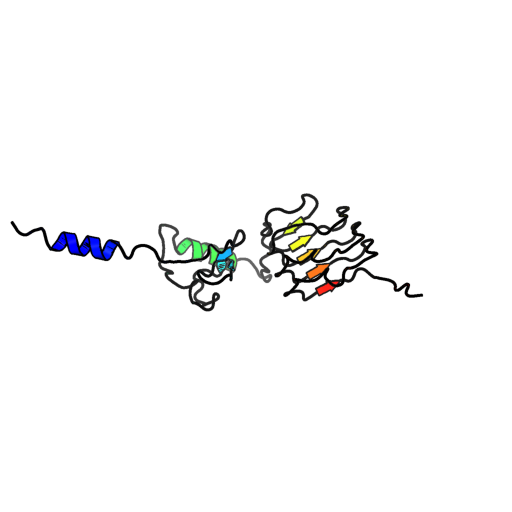6 THR A C 1
ATOM 893 O O . THR A 1 116 ? 15.498 0.424 -4.562 1.00 95.75 116 THR A O 1
ATOM 896 N N . ASN A 1 117 ? 15.187 2.437 -5.478 1.00 95.50 117 ASN A N 1
ATOM 897 C CA . ASN A 1 117 ? 15.325 2.025 -6.884 1.00 95.50 117 ASN A CA 1
ATOM 898 C C . ASN A 1 117 ? 14.285 0.988 -7.360 1.00 95.50 117 ASN A C 1
ATOM 900 O O . ASN A 1 117 ? 14.529 0.254 -8.328 1.00 95.50 117 ASN A O 1
ATOM 904 N N . LEU A 1 118 ? 13.106 0.933 -6.733 1.00 96.19 118 LEU A N 1
ATOM 905 C CA . LEU A 1 118 ? 12.029 0.030 -7.132 1.00 96.19 118 LEU A CA 1
ATOM 906 C C . LEU A 1 118 ? 11.578 0.305 -8.567 1.00 96.19 118 LEU A C 1
ATOM 908 O O . LEU A 1 118 ? 11.348 1.441 -8.977 1.00 96.19 118 LEU A O 1
ATOM 912 N N . ARG A 1 119 ? 11.420 -0.766 -9.347 1.00 95.88 119 ARG A N 1
ATOM 913 C CA . ARG A 1 119 ? 10.941 -0.717 -10.743 1.00 95.88 119 ARG A CA 1
ATOM 914 C C . ARG A 1 119 ? 9.481 -1.142 -10.888 1.00 95.88 119 ARG A C 1
ATOM 916 O O . ARG A 1 119 ? 8.887 -0.935 -11.946 1.00 95.88 119 ARG A O 1
ATOM 923 N N . ALA A 1 120 ? 8.926 -1.732 -9.836 1.00 95.44 120 ALA A N 1
ATOM 924 C CA . ALA A 1 120 ? 7.562 -2.221 -9.737 1.00 95.44 120 ALA A CA 1
ATOM 925 C C . ALA A 1 120 ? 7.067 -2.061 -8.294 1.00 95.44 120 ALA A C 1
ATOM 927 O O . ALA A 1 120 ? 7.867 -1.878 -7.378 1.00 95.44 120 ALA A O 1
ATOM 928 N N . VAL A 1 121 ? 5.750 -2.141 -8.114 1.00 95.25 121 VAL A N 1
ATOM 929 C CA . VAL A 1 121 ? 5.108 -2.158 -6.795 1.00 95.25 121 VAL A CA 1
ATOM 930 C C . VAL A 1 121 ? 5.567 -3.419 -6.040 1.00 95.25 121 VAL A C 1
ATOM 932 O O . VAL A 1 121 ? 5.474 -4.509 -6.614 1.00 95.25 121 VAL A O 1
ATOM 935 N N . PRO A 1 122 ? 6.085 -3.310 -4.800 1.00 94.94 122 PRO A N 1
ATOM 936 C CA . PRO A 1 122 ? 6.482 -4.476 -4.014 1.00 94.94 122 PRO A CA 1
ATOM 937 C C . PRO A 1 122 ? 5.255 -5.324 -3.666 1.00 94.94 122 PRO A C 1
ATOM 939 O O . PRO A 1 122 ? 4.147 -4.801 -3.590 1.00 94.94 122 PRO A O 1
ATOM 942 N N . SER A 1 123 ? 5.445 -6.630 -3.468 1.00 93.88 123 SER A N 1
ATOM 943 C CA . SER A 1 123 ? 4.406 -7.544 -2.971 1.00 93.88 123 SER A CA 1
ATOM 944 C C . SER A 1 123 ? 4.608 -7.778 -1.479 1.00 93.88 123 SER A C 1
ATOM 946 O O . SER A 1 123 ? 5.575 -8.431 -1.094 1.00 93.88 123 SER A O 1
ATOM 948 N N . VAL A 1 124 ? 3.716 -7.227 -0.660 1.00 94.00 124 VAL A N 1
ATOM 949 C CA . VAL A 1 124 ? 3.721 -7.359 0.807 1.00 94.00 124 VAL A CA 1
ATOM 950 C C . VAL A 1 124 ? 2.370 -7.880 1.305 1.00 94.00 124 VAL A C 1
ATOM 952 O O . VAL A 1 124 ? 1.470 -8.148 0.505 1.00 94.00 124 VAL A O 1
ATOM 955 N N . SER A 1 125 ? 2.231 -8.066 2.618 1.00 91.44 125 SER A N 1
ATOM 956 C CA . SER A 1 125 ? 0.975 -8.500 3.236 1.00 91.44 125 SER A CA 1
ATOM 957 C C . SER A 1 125 ? -0.177 -7.515 2.970 1.00 91.44 125 SER A C 1
ATOM 959 O O . SER A 1 125 ? 0.032 -6.310 2.834 1.00 91.44 125 SER A O 1
ATOM 961 N N . SER A 1 126 ? -1.407 -8.030 2.894 1.00 91.62 126 SER A N 1
ATOM 962 C CA . SER A 1 126 ? -2.618 -7.262 2.561 1.00 91.62 126 SER A CA 1
ATOM 963 C C . SER A 1 126 ? -3.042 -6.252 3.630 1.00 91.62 126 SER A C 1
ATOM 965 O O . SER A 1 126 ? -3.804 -5.343 3.317 1.00 91.62 126 SER A O 1
ATOM 967 N N . ASN A 1 127 ? -2.532 -6.402 4.857 1.00 90.44 127 ASN A N 1
ATOM 968 C CA . ASN A 1 127 ? -2.837 -5.559 6.018 1.00 90.44 127 ASN A CA 1
ATOM 969 C C . ASN A 1 127 ? -2.086 -4.216 6.042 1.00 90.44 127 ASN A C 1
ATOM 971 O O . ASN A 1 127 ? -2.224 -3.463 7.001 1.00 90.44 127 ASN A O 1
ATOM 975 N N . VAL A 1 128 ? -1.246 -3.930 5.043 1.00 94.38 128 VAL A N 1
ATOM 976 C CA . VAL A 1 128 ? -0.543 -2.645 4.937 1.00 94.38 128 VAL A CA 1
ATOM 977 C C . VAL A 1 128 ? -1.549 -1.494 4.793 1.00 94.38 128 VAL A C 1
ATOM 979 O O . VAL A 1 128 ? -2.415 -1.521 3.920 1.00 94.38 128 VAL A O 1
ATOM 982 N N . THR A 1 129 ? -1.426 -0.463 5.632 1.00 94.62 129 THR A N 1
ATOM 983 C CA . THR A 1 129 ? -2.359 0.680 5.670 1.00 94.62 129 THR A CA 1
ATOM 984 C C . THR A 1 129 ? -1.781 1.932 5.018 1.00 94.62 129 THR A C 1
ATOM 986 O O . THR A 1 129 ? -2.528 2.747 4.468 1.00 94.62 129 THR A O 1
ATOM 989 N N . ALA A 1 130 ? -0.457 2.079 5.001 1.00 96.12 130 ALA A N 1
ATOM 990 C CA . ALA A 1 130 ? 0.228 3.148 4.287 1.00 96.12 130 ALA A CA 1
ATOM 991 C C . ALA A 1 130 ? 1.436 2.609 3.523 1.00 96.12 130 ALA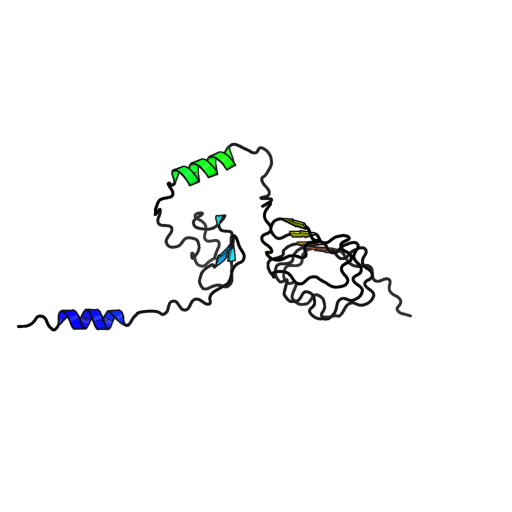 A C 1
ATOM 993 O O . ALA A 1 130 ? 2.206 1.810 4.048 1.00 96.12 130 ALA A O 1
ATOM 994 N N . MET A 1 131 ? 1.609 3.058 2.281 1.00 96.94 131 MET A N 1
ATOM 995 C CA . MET A 1 131 ? 2.734 2.667 1.438 1.00 96.94 131 MET A CA 1
ATOM 996 C C . MET A 1 131 ? 3.314 3.888 0.725 1.00 96.94 131 MET A C 1
ATOM 998 O O . MET A 1 131 ? 2.640 4.521 -0.095 1.00 96.94 131 MET A O 1
ATOM 1002 N N . SER A 1 132 ? 4.573 4.198 1.023 1.00 97.38 132 SER A N 1
ATOM 1003 C CA . SER A 1 132 ? 5.354 5.226 0.343 1.00 97.38 132 SER A CA 1
ATOM 1004 C C . SER A 1 132 ? 6.321 4.586 -0.646 1.00 97.38 132 SER A C 1
ATOM 1006 O O . SER A 1 132 ? 7.152 3.766 -0.273 1.00 97.38 132 SER A O 1
ATOM 1008 N N . LEU A 1 133 ? 6.164 4.904 -1.932 1.00 96.81 133 LEU A N 1
ATOM 1009 C CA . LEU A 1 133 ? 7.010 4.415 -3.026 1.00 96.81 133 LEU A CA 1
ATOM 1010 C C . LEU A 1 133 ? 7.626 5.591 -3.793 1.00 96.81 133 LEU A C 1
ATOM 1012 O O . LEU A 1 133 ? 7.815 5.515 -5.012 1.00 96.81 133 LEU A O 1
ATOM 1016 N N . GLN A 1 134 ? 7.894 6.705 -3.124 1.00 95.69 134 GLN A N 1
ATOM 1017 C CA . GLN A 1 134 ? 8.348 7.933 -3.761 1.00 95.69 134 GLN A CA 1
ATOM 1018 C C . GLN A 1 134 ? 9.768 7.791 -4.297 1.00 95.69 134 GLN A C 1
ATOM 1020 O O . GLN A 1 134 ? 10.532 6.928 -3.871 1.00 95.69 134 GLN A O 1
ATOM 1025 N N . TRP A 1 135 ? 10.131 8.650 -5.251 1.00 96.12 135 TRP A N 1
ATOM 1026 C CA . TRP A 1 135 ? 11.513 8.751 -5.743 1.00 96.12 135 TRP A CA 1
ATOM 1027 C C . TRP A 1 135 ? 12.093 7.425 -6.266 1.00 96.12 135 TRP A C 1
ATOM 1029 O O . TRP A 1 135 ? 13.299 7.189 -6.249 1.00 96.12 135 TRP A O 1
ATOM 1039 N N . ASN A 1 136 ? 11.220 6.554 -6.769 1.00 96.50 136 ASN A N 1
ATOM 1040 C CA . ASN A 1 136 ? 11.581 5.266 -7.340 1.00 96.50 136 ASN A CA 1
ATOM 1041 C C . ASN A 1 136 ? 11.609 5.311 -8.881 1.00 96.50 136 ASN A C 1
ATOM 1043 O O . ASN A 1 136 ? 11.459 6.348 -9.533 1.00 96.50 136 ASN A O 1
ATOM 1047 N N . LEU A 1 137 ? 11.842 4.156 -9.502 1.00 95.94 137 LEU A N 1
ATOM 1048 C CA . LEU A 1 137 ? 11.976 3.985 -10.950 1.00 95.94 137 LEU A CA 1
ATOM 1049 C C . LEU A 1 137 ? 10.762 3.276 -11.569 1.00 95.94 137 LEU A C 1
ATOM 1051 O O . LEU A 1 137 ? 10.881 2.680 -12.646 1.00 95.94 137 LEU A O 1
ATOM 1055 N N . ILE A 1 138 ? 9.595 3.327 -10.919 1.00 95.81 138 ILE A N 1
ATOM 1056 C CA . ILE A 1 138 ? 8.378 2.679 -11.415 1.00 95.81 138 ILE A CA 1
ATOM 1057 C C . ILE A 1 138 ? 7.954 3.371 -12.712 1.00 95.81 138 ILE A C 1
ATOM 1059 O O . ILE A 1 138 ? 7.765 4.585 -12.748 1.00 95.81 138 ILE A O 1
ATOM 1063 N N . ARG A 1 139 ? 7.825 2.596 -13.796 1.00 95.06 139 ARG A N 1
ATOM 1064 C CA . ARG A 1 139 ? 7.455 3.107 -15.133 1.00 95.06 139 ARG A CA 1
ATOM 1065 C C . ARG A 1 139 ? 6.024 2.798 -15.538 1.00 95.06 139 ARG A C 1
ATOM 1067 O O . ARG A 1 139 ? 5.430 3.528 -16.328 1.00 95.06 139 ARG A O 1
ATOM 1074 N N . LYS A 1 140 ? 5.482 1.689 -15.050 1.00 94.75 140 LYS A N 1
ATOM 1075 C CA . LYS A 1 140 ? 4.156 1.214 -15.430 1.00 94.75 140 LYS A CA 1
ATOM 1076 C C . LYS A 1 140 ? 3.417 0.738 -14.194 1.00 94.75 140 LYS A C 1
ATOM 1078 O O . LYS A 1 140 ? 4.016 0.067 -13.360 1.00 94.75 140 LYS A O 1
ATOM 1083 N N . LEU A 1 141 ? 2.129 1.047 -14.128 1.00 95.50 141 LEU A N 1
ATOM 1084 C CA . LEU A 1 141 ? 1.198 0.429 -13.192 1.00 95.50 141 LEU A CA 1
ATOM 1085 C C . LEU A 1 141 ? 0.320 -0.554 -13.987 1.00 95.50 141 LEU A C 1
ATOM 1087 O O . LEU A 1 141 ? -0.620 -0.112 -14.660 1.00 95.50 141 LEU A O 1
ATOM 1091 N N . PRO A 1 142 ? 0.677 -1.856 -14.025 1.00 95.75 142 PRO A N 1
ATOM 1092 C CA . PRO A 1 142 ? -0.086 -2.870 -14.754 1.00 95.75 142 PRO A CA 1
ATOM 1093 C C . PRO A 1 142 ? -1.464 -3.106 -14.105 1.00 95.75 142 PRO A C 1
ATOM 1095 O O . PRO A 1 142 ? -1.708 -2.617 -13.002 1.00 95.75 142 PRO A O 1
ATOM 1098 N N . PRO A 1 143 ? -2.397 -3.815 -14.773 1.00 95.75 143 PRO A N 1
ATOM 1099 C CA . PRO A 1 143 ? -3.662 -4.188 -14.139 1.00 95.75 143 PRO A CA 1
ATOM 1100 C C . PRO A 1 143 ? -3.422 -4.958 -12.835 1.00 95.75 143 PRO A C 1
ATOM 1102 O O . PRO A 1 143 ? -2.471 -5.731 -12.743 1.00 95.75 143 PRO A O 1
ATOM 1105 N N . ASP A 1 144 ? -4.302 -4.749 -11.855 1.00 94.75 144 ASP A N 1
ATOM 1106 C CA . ASP A 1 144 ? -4.346 -5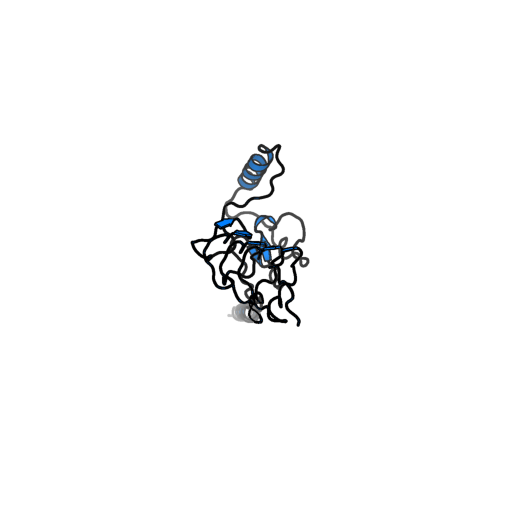.490 -10.592 1.00 94.75 144 ASP A CA 1
ATOM 1107 C C . ASP A 1 144 ? -3.065 -5.404 -9.727 1.00 94.75 144 ASP A C 1
ATOM 1109 O O . ASP A 1 144 ? -2.911 -6.180 -8.785 1.00 94.75 144 ASP A O 1
ATOM 1113 N N . CYS A 1 145 ? -2.153 -4.450 -9.975 1.00 94.81 145 CYS A N 1
ATOM 1114 C CA . CYS A 1 145 ? -0.895 -4.356 -9.216 1.00 94.81 145 CYS A CA 1
ATOM 1115 C C . CYS A 1 145 ? -1.073 -3.968 -7.741 1.00 94.81 145 CYS A C 1
ATOM 1117 O O . CYS A 1 145 ? -0.172 -4.209 -6.943 1.00 94.81 145 CYS A O 1
ATOM 1119 N N . PHE A 1 146 ? -2.225 -3.401 -7.378 1.00 95.62 146 PHE A N 1
ATOM 1120 C CA . PHE A 1 146 ? -2.601 -3.115 -5.993 1.00 95.62 146 PHE A CA 1
ATOM 1121 C C . PHE A 1 146 ? -3.782 -3.971 -5.496 1.00 95.62 146 PHE A C 1
ATOM 1123 O O . PHE A 1 146 ? -4.356 -3.681 -4.450 1.00 95.62 146 PHE A O 1
ATOM 1130 N N . LYS A 1 147 ? -4.152 -5.036 -6.224 1.00 94.69 147 LYS A N 1
ATOM 1131 C CA . LYS A 1 147 ? -5.395 -5.796 -6.000 1.00 94.69 147 LYS A CA 1
ATOM 1132 C C . LYS A 1 147 ? -5.567 -6.351 -4.593 1.00 94.69 147 LYS A C 1
ATOM 1134 O O . LYS A 1 147 ? -6.700 -6.414 -4.131 1.00 94.69 147 LYS A O 1
ATOM 1139 N N . ASN A 1 148 ? -4.479 -6.746 -3.941 1.00 92.56 148 ASN A N 1
ATOM 1140 C CA . ASN A 1 148 ? -4.520 -7.409 -2.638 1.00 92.56 148 ASN A CA 1
ATOM 1141 C C . ASN A 1 148 ? -4.490 -6.426 -1.454 1.00 92.56 148 ASN A C 1
ATOM 1143 O O . ASN A 1 148 ? -4.602 -6.857 -0.312 1.00 92.56 148 ASN A O 1
ATOM 1147 N N . TYR A 1 149 ? -4.319 -5.124 -1.696 1.00 95.38 149 TYR A N 1
ATOM 1148 C CA . TYR A 1 149 ? -4.134 -4.123 -0.641 1.00 95.38 149 TYR A CA 1
ATOM 1149 C C . TYR A 1 149 ? -5.461 -3.480 -0.238 1.00 95.38 149 TYR A C 1
ATOM 1151 O O . TYR A 1 149 ? -5.682 -2.284 -0.419 1.00 95.38 149 TYR A O 1
ATOM 1159 N N . HIS A 1 150 ? -6.370 -4.304 0.278 1.00 92.25 150 HIS A N 1
ATOM 1160 C CA . HIS A 1 150 ? -7.727 -3.886 0.636 1.00 92.25 150 HIS A CA 1
ATOM 1161 C C . HIS A 1 150 ? -7.764 -2.857 1.775 1.00 92.25 150 HIS A C 1
ATOM 1163 O O . HIS A 1 150 ? -8.625 -1.972 1.767 1.00 92.25 150 HIS A O 1
ATOM 1169 N N . ASP A 1 151 ? -6.793 -2.933 2.688 1.00 94.12 151 ASP A N 1
ATOM 1170 C CA . ASP A 1 151 ? -6.695 -2.088 3.883 1.00 94.12 151 ASP A CA 1
ATOM 1171 C C . ASP A 1 151 ? -5.853 -0.821 3.657 1.00 94.12 151 ASP A C 1
ATOM 1173 O O . ASP A 1 151 ? -5.723 0.014 4.553 1.00 94.12 151 ASP A O 1
ATOM 1177 N N . LEU A 1 152 ? -5.298 -0.640 2.452 1.00 95.81 152 LEU A N 1
ATOM 1178 C CA . LEU A 1 152 ? -4.420 0.483 2.141 1.00 95.81 152 LEU A CA 1
ATOM 1179 C C . LEU A 1 152 ? -5.208 1.796 2.082 1.00 95.81 152 LEU A C 1
ATOM 1181 O O . LEU A 1 152 ? -6.070 1.989 1.226 1.00 95.81 152 LEU A O 1
ATOM 1185 N N . GLN A 1 153 ? -4.857 2.721 2.973 1.00 95.19 153 GLN A N 1
ATOM 1186 C CA . GLN A 1 153 ? -5.479 4.035 3.133 1.00 95.19 153 GLN A CA 1
ATOM 1187 C C . GLN A 1 153 ? -4.662 5.144 2.470 1.00 95.19 153 GLN A C 1
ATOM 1189 O O . GLN A 1 153 ? -5.230 6.058 1.869 1.00 95.19 153 GLN A O 1
ATOM 1194 N N . LYS A 1 154 ? -3.329 5.067 2.561 1.00 96.50 154 LYS A N 1
ATOM 1195 C CA . LYS A 1 154 ? -2.406 6.084 2.040 1.00 96.50 154 LYS A CA 1
ATOM 1196 C C . LYS A 1 154 ? -1.449 5.447 1.030 1.00 96.50 154 LYS A C 1
ATOM 1198 O O . LYS A 1 154 ? -0.710 4.531 1.376 1.00 96.50 154 LYS A O 1
ATOM 1203 N N . LEU A 1 155 ? -1.423 5.953 -0.200 1.00 97.06 155 LEU A N 1
ATOM 1204 C CA . LEU A 1 155 ? -0.497 5.508 -1.244 1.00 97.06 155 LEU A CA 1
ATOM 1205 C C . LEU A 1 155 ? 0.242 6.702 -1.846 1.00 97.06 155 LEU A C 1
ATOM 1207 O O . LEU A 1 155 ? -0.387 7.599 -2.419 1.00 97.06 155 LEU A O 1
ATOM 1211 N N . TYR A 1 156 ? 1.574 6.681 -1.752 1.00 97.00 156 TYR A N 1
ATOM 1212 C CA . TYR A 1 156 ? 2.432 7.736 -2.277 1.00 97.00 156 TYR A CA 1
ATOM 1213 C C . TYR A 1 156 ? 3.287 7.261 -3.455 1.00 97.00 156 TYR A C 1
ATOM 1215 O O . TYR A 1 156 ? 4.099 6.350 -3.321 1.00 97.00 156 TYR A O 1
ATOM 1223 N N . LEU A 1 157 ? 3.095 7.875 -4.629 1.00 95.50 157 LEU A N 1
ATOM 1224 C CA . LEU A 1 157 ? 3.744 7.484 -5.895 1.00 95.50 157 LEU A CA 1
ATOM 1225 C C . LEU A 1 157 ? 4.512 8.632 -6.573 1.00 95.50 157 LEU A C 1
ATOM 1227 O O . LEU A 1 157 ? 4.938 8.500 -7.727 1.00 95.50 157 LEU A O 1
ATOM 1231 N N . GLN A 1 158 ? 4.686 9.768 -5.897 1.00 93.88 158 GLN A N 1
ATOM 1232 C CA . GLN A 1 158 ? 5.371 10.937 -6.447 1.00 93.88 158 GLN A CA 1
ATOM 1233 C C . GLN A 1 158 ? 6.815 10.629 -6.853 1.00 93.88 158 GLN A C 1
ATOM 1235 O O . GLN A 1 158 ? 7.446 9.689 -6.375 1.00 93.88 158 GLN A O 1
ATOM 1240 N N . ASN A 1 159 ? 7.330 11.425 -7.788 1.00 94.31 159 ASN A N 1
ATOM 1241 C CA . ASN A 1 159 ? 8.726 11.370 -8.225 1.00 94.31 159 ASN A CA 1
ATOM 1242 C C . ASN A 1 159 ? 9.172 10.017 -8.816 1.00 94.31 159 ASN A C 1
ATOM 1244 O O . ASN A 1 159 ? 10.364 9.737 -8.909 1.00 94.31 159 ASN A O 1
ATOM 1248 N N . ASN A 1 160 ? 8.220 9.216 -9.300 1.00 94.94 160 ASN A N 1
ATOM 1249 C CA . ASN A 1 160 ? 8.479 8.043 -10.131 1.00 94.94 160 ASN A CA 1
ATOM 1250 C C . ASN A 1 160 ? 8.633 8.402 -11.623 1.00 94.94 160 ASN A C 1
ATOM 1252 O O . ASN A 1 160 ? 8.573 9.564 -12.024 1.00 94.94 160 ASN A O 1
ATOM 1256 N N . LYS A 1 161 ? 8.817 7.388 -12.478 1.00 91.69 161 LYS A N 1
ATOM 1257 C CA . LYS A 1 161 ? 8.918 7.520 -13.945 1.00 91.69 161 LYS A CA 1
ATOM 1258 C C . LYS A 1 161 ? 7.686 6.957 -14.660 1.00 91.69 161 LYS A C 1
ATOM 1260 O O . LYS A 1 161 ? 7.816 6.395 -15.748 1.00 91.69 161 LYS A O 1
ATOM 1265 N N . ILE A 1 162 ? 6.510 7.045 -14.032 1.00 93.56 162 ILE A N 1
ATOM 1266 C CA . ILE A 1 162 ? 5.288 6.385 -14.505 1.00 93.56 162 ILE A CA 1
ATOM 1267 C C . ILE A 1 162 ? 4.837 7.012 -15.830 1.00 93.56 162 ILE A C 1
ATOM 1269 O O . ILE A 1 162 ? 4.403 8.157 -15.869 1.00 93.56 162 ILE A O 1
ATOM 1273 N N . THR A 1 163 ? 4.914 6.238 -16.914 1.00 92.88 163 THR A N 1
ATOM 1274 C CA . THR A 1 163 ? 4.468 6.627 -18.261 1.00 92.88 163 THR A CA 1
ATOM 1275 C C . THR A 1 163 ? 3.164 5.955 -18.675 1.00 92.88 163 THR A C 1
ATOM 1277 O O . THR A 1 163 ? 2.500 6.415 -19.599 1.00 92.88 163 THR A O 1
ATOM 1280 N N . SER A 1 164 ? 2.769 4.868 -18.008 1.00 93.44 164 SER A N 1
ATOM 1281 C CA . SER A 1 164 ? 1.511 4.174 -18.298 1.00 93.44 164 SER A CA 1
ATOM 1282 C C . SER A 1 164 ? 0.849 3.658 -17.028 1.00 93.44 164 SER A C 1
ATOM 1284 O O . SER A 1 164 ? 1.509 3.108 -16.145 1.00 93.44 164 SER A O 1
ATOM 1286 N N . ILE A 1 165 ? -0.465 3.838 -16.953 1.00 94.50 165 ILE A N 1
ATOM 1287 C CA . ILE A 1 165 ? -1.308 3.396 -15.845 1.00 94.50 165 ILE A CA 1
ATOM 1288 C C . ILE A 1 165 ? -2.483 2.641 -16.458 1.00 94.50 165 ILE A C 1
ATOM 1290 O O . ILE A 1 165 ? -3.197 3.190 -17.296 1.00 94.50 165 ILE A O 1
ATOM 1294 N N . SER A 1 166 ? -2.662 1.383 -16.068 1.00 94.62 166 SER A N 1
ATOM 1295 C CA . SER A 1 166 ? -3.829 0.590 -16.452 1.00 94.62 166 SER A CA 1
ATOM 1296 C C . SER A 1 166 ? -5.095 1.123 -15.777 1.00 94.62 166 SER A C 1
ATOM 1298 O O . SER A 1 166 ? -5.061 1.494 -14.605 1.00 94.62 166 SER A O 1
ATOM 1300 N N . ILE A 1 167 ? -6.238 1.068 -16.470 1.00 94.38 167 ILE A N 1
ATOM 1301 C CA . ILE A 1 167 ? -7.554 1.389 -15.883 1.00 94.38 167 ILE A CA 1
ATOM 1302 C C . ILE A 1 167 ? -7.919 0.470 -14.705 1.00 94.38 167 ILE A C 1
ATOM 1304 O O . ILE A 1 167 ? -8.727 0.839 -13.861 1.00 94.38 167 ILE A O 1
ATOM 1308 N N . TYR A 1 168 ? -7.288 -0.706 -14.622 1.00 95.06 168 TYR A N 1
ATOM 1309 C CA . TYR A 1 168 ? -7.470 -1.673 -13.539 1.00 95.06 168 TYR A CA 1
ATOM 1310 C C . TYR A 1 168 ? -6.321 -1.661 -12.520 1.00 95.06 168 TYR A C 1
ATOM 1312 O O . TYR A 1 168 ? -6.254 -2.552 -11.681 1.00 95.06 168 TYR A O 1
ATOM 1320 N N . ALA A 1 169 ? -5.388 -0.703 -12.586 1.00 93.69 169 ALA A N 1
ATOM 1321 C CA . ALA A 1 169 ? -4.217 -0.683 -11.703 1.00 93.69 169 ALA A CA 1
ATOM 1322 C C . ALA A 1 169 ? -4.595 -0.570 -10.216 1.00 93.69 169 ALA A C 1
ATOM 1324 O O . ALA A 1 169 ? -4.072 -1.307 -9.386 1.00 93.69 169 ALA A O 1
ATOM 1325 N N . PHE A 1 170 ? -5.539 0.319 -9.898 1.00 94.12 170 PHE A N 1
ATOM 1326 C CA . PHE A 1 170 ? -5.986 0.626 -8.532 1.00 94.12 170 PHE A CA 1
ATOM 1327 C C . PHE A 1 170 ? -7.193 -0.209 -8.076 1.00 94.12 170 P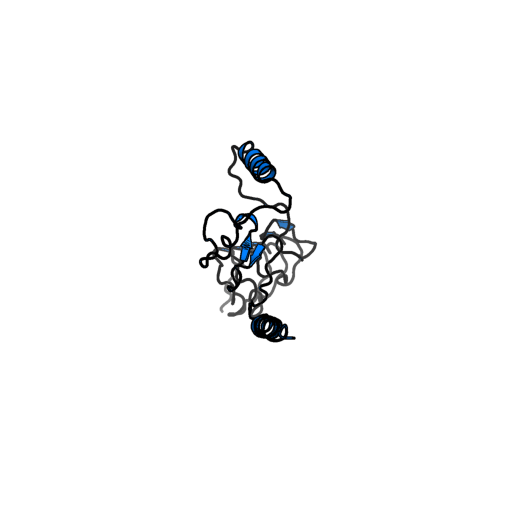HE A C 1
ATOM 1329 O O . PHE A 1 170 ? -7.837 0.112 -7.079 1.00 94.12 170 PHE A O 1
ATOM 1336 N N . ARG A 1 171 ? -7.543 -1.272 -8.812 1.00 93.81 171 ARG A N 1
ATOM 1337 C CA . ARG A 1 171 ? -8.621 -2.181 -8.411 1.00 93.81 171 ARG A CA 1
ATOM 1338 C C . ARG A 1 171 ? -8.267 -2.822 -7.066 1.00 93.81 171 ARG A C 1
ATOM 1340 O O . ARG A 1 171 ? -7.127 -3.220 -6.885 1.00 93.81 171 ARG A O 1
ATOM 1347 N N . GLY A 1 172 ? -9.240 -2.956 -6.163 1.00 91.81 172 GLY A N 1
ATOM 1348 C CA . GLY A 1 172 ? -9.074 -3.616 -4.858 1.00 91.81 172 GLY A CA 1
ATOM 1349 C C . GLY A 1 172 ? -8.716 -2.685 -3.694 1.00 91.81 172 GLY A C 1
ATOM 1350 O O . GLY A 1 172 ? -8.860 -3.105 -2.549 1.00 91.81 172 GLY A O 1
ATOM 1351 N N . LEU A 1 173 ? -8.326 -1.435 -3.973 1.00 94.31 173 LEU A N 1
ATOM 1352 C CA . LEU A 1 173 ? -8.014 -0.402 -2.978 1.00 94.31 173 LEU A CA 1
ATOM 1353 C C . LEU A 1 173 ? -9.288 0.191 -2.343 1.00 94.31 173 LEU A C 1
ATOM 1355 O O . LEU A 1 173 ? -9.645 1.341 -2.591 1.00 94.31 173 LEU A O 1
ATOM 1359 N N . ASN A 1 174 ? -9.997 -0.611 -1.549 1.00 91.00 174 ASN A N 1
ATOM 1360 C CA . ASN A 1 174 ? -11.316 -0.262 -1.005 1.00 91.00 174 ASN A CA 1
ATOM 1361 C C . ASN A 1 174 ? -11.262 0.796 0.111 1.00 91.00 174 ASN A C 1
ATOM 1363 O O . ASN A 1 174 ? -12.229 1.531 0.293 1.00 91.00 174 ASN A O 1
ATOM 1367 N N . SER A 1 175 ? -10.144 0.875 0.836 1.00 94.75 175 SER A N 1
ATOM 1368 C CA . SER A 1 175 ? -9.974 1.755 2.004 1.00 94.75 175 SER A CA 1
ATOM 1369 C C . SER A 1 175 ? -9.191 3.039 1.701 1.00 94.75 175 SER A C 1
ATOM 1371 O O . SER A 1 175 ? -8.841 3.780 2.619 1.00 94.75 175 SER A O 1
ATOM 1373 N N . LEU A 1 176 ? -8.888 3.313 0.427 1.00 93.75 176 LEU A N 1
ATOM 1374 C CA . LEU A 1 176 ? -7.971 4.383 0.033 1.00 93.75 176 LEU A CA 1
ATOM 1375 C C . LEU A 1 176 ? -8.576 5.771 0.280 1.00 93.75 176 LEU A C 1
ATOM 1377 O O . LEU A 1 176 ? -9.550 6.162 -0.359 1.00 93.75 176 LEU A O 1
ATOM 1381 N N . THR A 1 177 ? -7.953 6.548 1.165 1.00 91.50 177 THR A N 1
ATOM 1382 C CA . THR A 1 177 ? -8.356 7.925 1.501 1.00 91.50 177 THR A CA 1
ATOM 1383 C C . THR A 1 177 ? -7.394 8.968 0.942 1.00 91.50 177 THR A C 1
ATOM 1385 O O . THR A 1 177 ? -7.789 10.109 0.699 1.00 91.50 177 THR A O 1
ATOM 1388 N N . LYS A 1 178 ? -6.132 8.592 0.698 1.00 91.88 178 LYS A N 1
ATOM 1389 C CA . LYS A 1 178 ? -5.098 9.494 0.191 1.00 91.88 178 LYS A CA 1
ATOM 1390 C C . LYS A 1 178 ? -4.258 8.825 -0.891 1.00 91.88 178 LYS A C 1
ATOM 1392 O O . LYS A 1 178 ? -3.556 7.850 -0.643 1.00 91.88 178 LYS A O 1
ATOM 1397 N N . LEU A 1 179 ? -4.286 9.413 -2.083 1.00 91.50 179 LEU A N 1
ATOM 1398 C CA . LEU A 1 179 ? -3.454 9.031 -3.220 1.00 91.50 179 LEU A CA 1
ATOM 1399 C C . LEU A 1 179 ? -2.690 10.262 -3.708 1.00 91.50 179 LEU A C 1
ATOM 1401 O O . LEU A 1 179 ? -3.296 11.178 -4.266 1.00 91.50 179 LEU A O 1
ATOM 1405 N N . SER A 1 180 ? -1.369 10.301 -3.534 1.00 86.56 180 SER A N 1
ATOM 1406 C CA . SER A 1 180 ? -0.557 11.325 -4.201 1.00 86.56 180 SER A CA 1
ATOM 1407 C C . SER A 1 180 ? -0.162 10.830 -5.590 1.00 86.56 180 SER A C 1
ATOM 1409 O O . SER A 1 180 ? 0.490 9.803 -5.797 1.00 86.56 180 SER A O 1
ATOM 1411 N N . ARG A 1 181 ? -0.639 11.570 -6.586 1.00 68.38 181 ARG A N 1
ATOM 1412 C CA . ARG A 1 181 ? -0.547 11.198 -7.992 1.00 68.38 181 ARG A CA 1
ATOM 1413 C C . ARG A 1 181 ? 0.895 11.281 -8.502 1.00 68.38 181 ARG A C 1
ATOM 1415 O O . ARG A 1 181 ? 1.570 12.293 -8.335 1.00 68.38 181 ARG A O 1
ATOM 1422 N N . ALA A 1 182 ? 1.302 10.266 -9.262 1.00 61.44 182 ALA A N 1
ATOM 1423 C CA . ALA A 1 182 ? 2.363 10.404 -10.250 1.00 61.44 182 ALA A CA 1
ATOM 1424 C C . ALA A 1 182 ? 1.849 11.295 -11.391 1.00 61.44 182 ALA A C 1
ATOM 1426 O O . ALA A 1 182 ? 0.888 10.940 -12.080 1.00 61.44 182 ALA A O 1
ATOM 1427 N N . VAL A 1 183 ? 2.411 12.495 -11.537 1.00 47.56 183 VAL A N 1
ATOM 1428 C CA . VAL A 1 183 ? 1.989 13.458 -12.563 1.00 47.56 183 VAL A CA 1
ATOM 1429 C C . VAL A 1 183 ? 2.104 12.805 -13.945 1.00 47.56 183 VAL A C 1
ATOM 1431 O O . VAL A 1 183 ? 3.194 12.477 -14.401 1.00 47.56 183 VAL A O 1
ATOM 1434 N N . LYS A 1 184 ? 0.956 12.615 -14.605 1.00 44.59 184 LYS A N 1
ATOM 1435 C CA . LYS A 1 184 ? 0.865 12.396 -16.053 1.00 44.59 184 LYS A CA 1
ATOM 1436 C C . LYS A 1 184 ? 0.682 13.780 -16.648 1.00 44.59 184 LYS A C 1
ATOM 1438 O O . LYS A 1 184 ? -0.402 14.342 -16.481 1.00 44.59 184 LYS A O 1
ATOM 1443 N N . ASP A 1 185 ? 1.717 14.305 -17.291 1.00 37.75 185 ASP A N 1
ATOM 1444 C CA . ASP A 1 185 ? 1.503 15.399 -18.224 1.00 37.75 185 ASP A CA 1
ATOM 1445 C C . ASP A 1 185 ? 0.828 14.809 -19.466 1.00 37.75 185 ASP A C 1
ATOM 1447 O O . ASP A 1 185 ? 1.254 13.784 -20.011 1.00 37.75 185 ASP A O 1
ATOM 1451 N N . GLY A 1 186 ? -0.322 15.369 -19.818 1.00 33.19 186 GLY A N 1
ATOM 1452 C CA . GLY A 1 186 ? -1.111 14.911 -20.947 1.00 33.19 186 GLY A CA 1
ATOM 1453 C C . GLY A 1 186 ? -0.423 15.314 -22.242 1.00 33.19 186 GLY A C 1
ATOM 1454 O O . GLY A 1 186 ? -0.497 16.467 -22.638 1.00 33.19 186 GLY A O 1
ATOM 1455 N N . SER A 1 187 ? 0.197 14.362 -22.934 1.00 35.34 187 SER A N 1
ATOM 1456 C CA . SER A 1 187 ? 0.398 14.462 -24.383 1.00 35.34 187 SER A CA 1
ATOM 1457 C C . SER A 1 187 ? -0.692 13.642 -25.061 1.00 35.34 187 SER A C 1
ATOM 1459 O O . SER A 1 187 ? -0.506 12.498 -25.460 1.00 35.34 187 SER A O 1
ATOM 1461 N N . GLU A 1 188 ? -1.880 14.233 -25.105 1.00 29.22 188 GLU A N 1
ATOM 1462 C CA . GLU A 1 188 ? -2.925 13.863 -26.048 1.00 29.22 188 GLU A CA 1
ATOM 1463 C C . GLU A 1 188 ? -2.926 14.950 -27.126 1.00 29.22 188 GLU A C 1
ATOM 1465 O O . GLU A 1 188 ? -3.623 15.952 -26.999 1.00 29.22 188 GLU A O 1
ATOM 1470 N N . LYS A 1 189 ? -2.037 14.791 -28.113 1.00 31.70 189 LYS A N 1
ATOM 1471 C CA . LYS A 1 189 ? -2.136 15.286 -29.493 1.00 31.70 189 LYS A CA 1
ATOM 1472 C C . LYS A 1 189 ? -1.217 14.454 -30.375 1.00 31.70 189 LYS A C 1
ATOM 1474 O O . LYS A 1 189 ? -0.034 14.308 -29.997 1.00 31.70 189 LYS A O 1
#

Secondary structure (DSSP, 8-state):
---SHHHHHHHHHTT-----------PPTTEEE-SSSS-EEEGGGTTSSS-SSSSSTTTTT----SS--HHHHHHHHHHHHHS-SS-------SBSS-S--TTSEEEBTEEE-TTS--SS-----TT--EEE-TT----EE-TTTTTT-TT--EEE-TT----EE-TTTTTT-TT--EEE---------